Protein AF-0000000085035219 (afdb_homodimer)

Sequence (252 aa):
MKRRFGISIPEDLLDKLDSLSRELMVNRSSLIREMIEESIEDRSHLLTPHECTGILLVVSRGSEDAGRVLEKYCKCIISRSHHHSEDCCVDINFVRAKSEEILKLERELRRIKGVSERYIPLSCIKMKRRFGISIPEDLLDKLDSLSRELMVNRSSLIREMIEESIEDRSHLLTPHECTGILLVVSRGSEDAGRVLEKYCKCIISRSHHHSEDCCVDINFVRAKSEEILKLERELRRIKGVSERYIPLSCIK

Nearest PDB structures (foldseek):
  6n0i-assembly1_A  TM=6.678E-01  e=1.245E-01  Pseudomonas putida KT2440
  4lmd-assembly1_A  TM=6.042E-01  e=2.783E-01  JC polyomavirus
  6vz8-assembly1_R  TM=7.081E-01  e=5.167E-01  Arabidopsis thaliana
  3zzu-assembly2_B  TM=6.606E-01  e=5.497E-01  Staphylococcus aureus
  5cyn-assembly1_A  TM=5.553E-01  e=2.616E-01  JC polyomavirus

pLDDT: mean 92.67, std 5.24, range [66.56, 97.19]

Foldseek 3Di:
DDDDDDDDDDPVVVVVLVVVCVVVVHDSVVSVVVVVVLVCLQCVLVPDKDKFWWKKKKKAQPDPVLVVLCVVVVVQFPDWDWDDDDRIIIIITGGIGISVSVVVSQVVQVPDPRMDMGIGTPVSPD/DDDDDDDDDDPVVVVVLVVVCVVVVHDSVVSVVVVVVLVCLQCVLVPDKDKFWWKKKKKAFPDPVLVVLCVVVVVQFPDWDWDDDDRIIIIITGGIGISVSVVVSQVVQVPDPRMDMGIGTPVSPD

Organism: Korarchaeum cryptofilum (strain OPF8) (NCBI:txid374847)

Solvent-accessible surface area (backbone atoms only — not comparable to full-atom values): 13447 Å² total; per-residue (Å²): 113,71,44,74,50,74,42,62,41,46,49,68,59,50,52,53,48,49,51,48,20,58,72,68,70,46,54,58,53,61,49,50,46,49,36,49,53,53,48,49,55,46,45,40,54,74,74,49,85,46,80,38,50,27,40,39,39,35,36,27,46,88,48,70,58,61,57,56,56,49,56,75,45,43,86,33,43,76,46,75,48,78,43,84,47,97,77,33,35,38,37,44,28,39,32,48,37,45,19,67,55,53,52,51,51,51,52,59,45,59,70,38,78,56,36,18,54,45,63,42,39,51,86,65,49,91,112,70,43,75,50,72,43,65,42,48,46,70,58,50,50,52,49,49,52,47,20,60,71,69,70,46,54,57,53,61,49,51,46,51,37,48,53,54,47,49,54,47,45,39,54,74,74,48,88,44,81,39,50,28,38,37,38,34,38,26,47,88,48,69,59,59,59,56,54,50,56,77,45,44,86,34,41,76,47,74,48,80,43,83,47,99,77,34,34,38,37,43,27,38,31,48,38,46,18,66,56,52,51,52,52,51,52,59,45,59,69,38,80,56,36,17,54,46,65,41,39,52,86,64,49,91

Radius of gyration: 18.21 Å; Cα contacts (8 Å, |Δi|>4): 436; chains: 2; bounding box: 38×48×46 Å

Secondary structure (DSSP, 8-state):
-EEEEEEEEEHHHHHHHHHHHHHHT--HHHHHHHHHHHHHHHTGGGTS--EEEEEEEEEESS-SHHHHHHHHTGGGEEEEEEEEETTEEEEEEEEEEEHHHHHHHHHHHHTSTTEEEEEEEGGG--/-EEEEEEEEEHHHHHHHHHHHHHHT--HHHHHHHHHHHHHHHTGGGTS--EEEEEEEEEESS-SHHHHHHHHTGGGEEEEEEEEETTEEEEEEEEEEEHHHHHHHHHHHHTSTTEEEEEEEGGG--

Structure (mmCIF, N/CA/C/O backbone):
data_AF-0000000085035219-model_v1
#
loop_
_entity.id
_entity.type
_entity.pdbx_description
1 polymer 'Transcriptional regulator, CopG family'
#
loop_
_atom_site.group_PDB
_atom_site.id
_atom_site.type_symbol
_atom_site.label_atom_id
_atom_site.label_alt_id
_atom_site.label_comp_id
_atom_site.label_asym_id
_atom_site.label_entity_id
_atom_site.label_seq_id
_atom_site.pdbx_PDB_ins_code
_atom_site.Cartn_x
_atom_site.Cartn_y
_atom_site.Cartn_z
_atom_site.occupancy
_atom_site.B_iso_or_equiv
_atom_site.auth_seq_id
_atom_site.auth_comp_id
_atom_site.auth_asym_id
_atom_site.auth_atom_id
_atom_site.pdbx_PDB_model_num
ATOM 1 N N . MET A 1 1 ? -1.735 11.734 24.547 1 87.5 1 MET A N 1
ATOM 2 C CA . MET A 1 1 ? -1.87 13.164 24.297 1 87.5 1 MET A CA 1
ATOM 3 C C . MET A 1 1 ? -1.696 13.469 22.812 1 87.5 1 MET A C 1
ATOM 5 O O . MET A 1 1 ? -0.979 12.758 22.109 1 87.5 1 MET A O 1
ATOM 9 N N . LYS A 1 2 ? -2.42 14.375 22.219 1 91.31 2 LYS A N 1
ATOM 10 C CA . LYS A 1 2 ? -2.318 14.758 20.812 1 91.31 2 LYS A CA 1
ATOM 11 C C . LYS A 1 2 ? -1.519 16.047 20.656 1 91.31 2 LYS A C 1
ATOM 13 O O . LYS A 1 2 ? -1.454 16.859 21.578 1 91.31 2 LYS A O 1
ATOM 18 N N . ARG A 1 3 ? -0.849 16.156 19.625 1 91.75 3 ARG A N 1
ATOM 19 C CA . ARG A 1 3 ? -0.104 17.359 19.25 1 91.75 3 ARG A CA 1
ATOM 20 C C . ARG A 1 3 ? -0.661 17.969 17.969 1 91.75 3 ARG A C 1
ATOM 22 O O . ARG A 1 3 ? -0.988 17.25 17.016 1 91.75 3 ARG A O 1
ATOM 29 N N . ARG A 1 4 ? -0.783 19.297 18.031 1 92.25 4 ARG A N 1
ATOM 30 C CA . ARG A 1 4 ? -1.324 20 16.875 1 92.25 4 ARG A CA 1
ATOM 31 C C . ARG A 1 4 ? -0.225 20.75 16.125 1 92.25 4 ARG A C 1
ATOM 33 O O . ARG A 1 4 ? 0.674 21.328 16.734 1 92.25 4 ARG A O 1
ATOM 40 N N . PHE A 1 5 ? -0.183 20.672 14.812 1 92.38 5 PHE A N 1
ATOM 41 C CA . PHE A 1 5 ? 0.734 21.438 13.969 1 92.38 5 PHE A CA 1
ATOM 42 C C . PHE A 1 5 ? 0.122 21.688 12.594 1 92.38 5 PHE A C 1
ATOM 44 O O . PHE A 1 5 ? -0.867 21.047 12.227 1 92.38 5 PHE A O 1
ATOM 51 N N . GLY A 1 6 ? 0.653 22.625 11.891 1 91.75 6 GLY A N 1
ATOM 52 C CA . GLY A 1 6 ? 0.139 22.984 10.586 1 91.75 6 GLY A CA 1
ATOM 53 C C . GLY A 1 6 ? 0.858 22.297 9.445 1 91.75 6 GLY A C 1
ATOM 54 O O . GLY A 1 6 ? 2.043 21.969 9.555 1 91.75 6 GLY A O 1
ATOM 55 N N . ILE A 1 7 ? 0.084 22 8.422 1 92.19 7 ILE A N 1
ATOM 56 C CA . ILE A 1 7 ? 0.693 21.5 7.191 1 92.19 7 ILE A CA 1
ATOM 57 C C . ILE A 1 7 ? 0.176 22.297 5.996 1 92.19 7 ILE A C 1
ATOM 59 O O . ILE A 1 7 ? -0.917 22.859 6.051 1 92.19 7 ILE A O 1
ATOM 63 N N . SER A 1 8 ? 0.988 22.422 5.008 1 93.12 8 SER A N 1
ATOM 64 C CA . SER A 1 8 ? 0.625 23.078 3.754 1 93.12 8 SER A CA 1
ATOM 65 C C . SER A 1 8 ? 0.616 22.094 2.596 1 93.12 8 SER 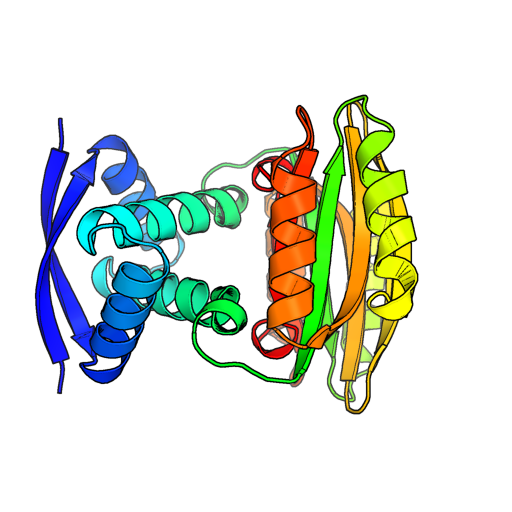A C 1
ATOM 67 O O . SER A 1 8 ? 1.606 21.391 2.357 1 93.12 8 SER A O 1
ATOM 69 N N . ILE A 1 9 ? -0.533 21.969 1.886 1 94.75 9 ILE A N 1
ATOM 70 C CA . ILE A 1 9 ? -0.587 21.062 0.745 1 94.75 9 ILE A CA 1
ATOM 71 C C . ILE A 1 9 ? -1.225 21.766 -0.448 1 94.75 9 ILE A C 1
ATOM 73 O O . ILE A 1 9 ? -1.963 22.734 -0.278 1 94.75 9 ILE A O 1
ATOM 77 N N . PRO A 1 10 ? -0.939 21.344 -1.668 1 95.38 10 PRO A N 1
ATOM 78 C CA . PRO A 1 10 ? -1.597 21.922 -2.848 1 95.38 10 PRO A CA 1
ATOM 79 C C . PRO A 1 10 ? -3.121 21.859 -2.762 1 95.38 10 PRO A C 1
ATOM 81 O O . PRO A 1 10 ? -3.674 20.875 -2.25 1 95.38 10 PRO A O 1
ATOM 84 N N . GLU A 1 11 ? -3.789 22.844 -3.371 1 95.88 11 GLU A N 1
ATOM 85 C CA . GLU A 1 11 ? -5.242 22.953 -3.307 1 95.88 11 GLU A CA 1
ATOM 86 C C . GLU A 1 11 ? -5.922 21.75 -3.947 1 95.88 11 GLU A C 1
ATOM 88 O O . GLU A 1 11 ? -6.93 21.25 -3.439 1 95.88 11 GLU A O 1
ATOM 93 N N . ASP A 1 12 ? -5.395 21.344 -5.016 1 95.44 12 ASP A N 1
ATOM 94 C CA . ASP A 1 12 ? -5.992 20.219 -5.719 1 95.44 12 ASP A CA 1
ATOM 95 C C . ASP A 1 12 ? -5.934 18.938 -4.867 1 95.44 12 ASP A C 1
ATOM 97 O O . ASP A 1 12 ? -6.871 18.141 -4.875 1 95.44 12 ASP A O 1
ATOM 101 N N . LEU A 1 13 ? -4.844 18.719 -4.164 1 95.31 13 LEU A N 1
ATOM 102 C CA . LEU A 1 13 ? -4.707 17.578 -3.27 1 95.31 13 LEU A CA 1
ATOM 103 C C . LEU A 1 13 ? -5.703 17.672 -2.119 1 95.31 13 LEU A C 1
ATOM 105 O O . LEU A 1 13 ? -6.312 16.672 -1.739 1 95.31 13 LEU A O 1
ATOM 109 N N . LEU A 1 14 ? -5.879 18.844 -1.608 1 95.38 14 LEU A N 1
ATOM 110 C CA . LEU A 1 14 ? -6.836 19.062 -0.529 1 95.38 14 LEU A CA 1
ATOM 111 C C . LEU A 1 14 ? -8.258 18.734 -0.987 1 95.38 14 LEU A C 1
ATOM 113 O O . LEU A 1 14 ? -9.031 18.125 -0.244 1 95.38 14 LEU A O 1
ATOM 117 N N . ASP A 1 15 ? -8.555 19.141 -2.199 1 95.56 15 ASP A N 1
ATOM 118 C CA . ASP A 1 15 ? -9.875 18.859 -2.758 1 95.56 15 ASP A CA 1
ATOM 119 C C . ASP A 1 15 ? -10.125 17.359 -2.834 1 95.56 15 ASP A C 1
ATOM 121 O O . ASP A 1 15 ? -11.211 16.891 -2.498 1 95.56 15 ASP A O 1
ATOM 125 N N . LYS A 1 16 ? -9.125 16.656 -3.297 1 95.38 16 LYS A N 1
ATOM 126 C CA . LYS A 1 16 ? -9.234 15.203 -3.383 1 95.38 16 LYS A CA 1
ATOM 127 C C . LYS A 1 16 ? -9.383 14.578 -1.999 1 95.38 16 LYS A C 1
ATOM 129 O O . LYS A 1 16 ? -10.164 13.641 -1.817 1 95.38 16 LYS A O 1
ATOM 134 N N . LEU A 1 17 ? -8.617 15.078 -1.045 1 96.31 17 LEU A N 1
ATOM 135 C CA . LEU A 1 17 ? -8.703 14.609 0.334 1 96.31 17 LEU A CA 1
ATOM 136 C C . LEU A 1 17 ? -10.102 14.836 0.899 1 96.31 17 LEU A C 1
ATOM 138 O O . LEU A 1 17 ? -10.68 13.938 1.513 1 96.31 17 LEU A O 1
ATOM 142 N N . ASP A 1 18 ? -10.664 16.016 0.63 1 95.94 18 ASP A N 1
ATOM 143 C CA . ASP A 1 18 ? -12 16.328 1.11 1 95.94 18 ASP A CA 1
ATOM 144 C C . ASP A 1 18 ? -13.055 15.445 0.451 1 95.94 18 ASP A C 1
ATOM 146 O O . ASP A 1 18 ? -14 15 1.106 1 95.94 18 ASP A O 1
ATOM 150 N N . SER A 1 19 ? -12.906 15.219 -0.819 1 96.06 19 SER A N 1
ATOM 151 C CA . SER A 1 19 ? -13.82 14.328 -1.525 1 96.06 19 SER A CA 1
ATOM 152 C C . SER A 1 19 ? -13.797 12.922 -0.923 1 96.06 19 SER A C 1
ATOM 154 O O . SER A 1 19 ? -14.844 12.312 -0.727 1 96.06 19 SER A O 1
ATOM 156 N N . LEU A 1 20 ? -12.57 12.438 -0.61 1 96 20 LEU A N 1
ATOM 157 C CA . LEU A 1 20 ? -12.43 11.117 -0.01 1 96 20 LEU A CA 1
ATOM 158 C C . LEU A 1 20 ? -13.039 11.086 1.386 1 96 20 LEU A C 1
ATOM 160 O O . LEU A 1 20 ? -13.703 10.109 1.753 1 96 20 LEU A O 1
ATOM 164 N N . SER A 1 21 ? -12.797 12.117 2.152 1 96.25 21 SER A N 1
ATOM 165 C CA . SER A 1 21 ? -13.375 12.242 3.486 1 96.25 21 SER A CA 1
ATOM 166 C C . SER A 1 21 ? -14.898 12.148 3.438 1 96.25 21 SER A C 1
ATOM 168 O O . SER A 1 21 ? -15.508 11.469 4.262 1 96.25 21 SER A O 1
ATOM 170 N N . ARG A 1 22 ? -15.508 12.805 2.447 1 95.25 22 ARG A N 1
ATOM 171 C CA . ARG A 1 22 ? -16.953 12.773 2.27 1 95.25 22 ARG A CA 1
ATOM 172 C C . ARG A 1 22 ? -17.438 11.383 1.864 1 95.25 22 ARG A C 1
ATOM 174 O O . ARG A 1 22 ? -18.406 10.867 2.416 1 95.25 22 ARG A O 1
ATOM 181 N N . GLU A 1 23 ? -16.703 10.812 0.922 1 91.75 23 GLU A N 1
ATOM 182 C CA . GLU A 1 23 ? -17.062 9.484 0.43 1 91.75 23 GLU A CA 1
ATOM 183 C C . GLU A 1 23 ? -17.031 8.445 1.553 1 91.75 23 GLU A C 1
ATOM 185 O O . GLU A 1 23 ? -17.891 7.578 1.629 1 91.75 23 GLU A O 1
ATOM 190 N N . LEU A 1 24 ? -16 8.594 2.455 1 93.12 24 LEU A N 1
ATOM 191 C CA . LEU A 1 24 ? -15.797 7.617 3.52 1 93.12 24 LEU A CA 1
ATOM 192 C C . LEU A 1 24 ? -16.562 8.016 4.777 1 93.12 24 LEU A C 1
ATOM 194 O O . LEU A 1 24 ? -16.578 7.273 5.762 1 93.12 24 LEU A O 1
ATOM 198 N N . MET A 1 25 ? -17.141 9.164 4.797 1 94.81 25 MET A N 1
ATOM 199 C CA . MET A 1 25 ? -17.906 9.695 5.914 1 94.81 25 MET A CA 1
ATOM 200 C C . MET A 1 25 ? -17.062 9.773 7.176 1 94.81 25 MET A C 1
ATOM 202 O O . MET A 1 25 ? -17.469 9.312 8.242 1 94.81 25 MET A O 1
ATOM 206 N N . VAL A 1 26 ? -15.867 10.266 7.055 1 95.12 26 VAL A N 1
ATOM 207 C CA . VAL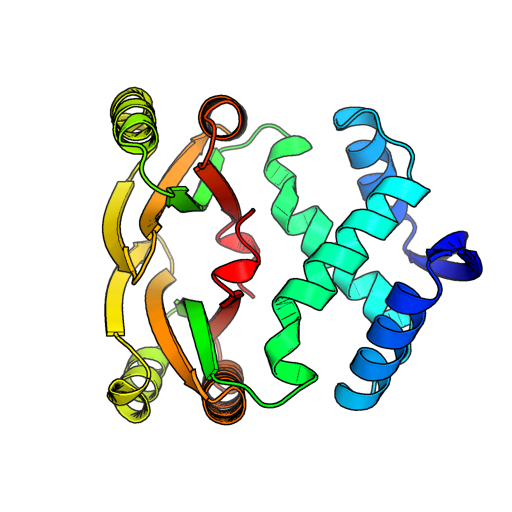 A 1 26 ? -14.953 10.539 8.156 1 95.12 26 VAL A CA 1
ATOM 208 C C . VAL A 1 26 ? -14.406 11.961 8.039 1 95.12 26 VAL A C 1
ATOM 210 O O . VAL A 1 26 ? -14.461 12.562 6.965 1 95.12 26 VAL A O 1
ATOM 213 N N . ASN A 1 27 ? -14.023 12.508 9.125 1 94.19 27 ASN A N 1
ATOM 214 C CA . ASN A 1 27 ? -13.477 13.867 9.086 1 94.19 27 ASN A CA 1
ATOM 215 C C . ASN A 1 27 ? -12.07 13.891 8.5 1 94.19 27 ASN A C 1
ATOM 217 O O . ASN A 1 27 ? -11.352 12.891 8.555 1 94.19 27 ASN A O 1
ATOM 221 N N . ARG A 1 28 ? -11.742 14.984 7.91 1 93 28 ARG A N 1
ATOM 222 C CA . ARG A 1 28 ? -10.469 15.172 7.223 1 93 28 ARG A CA 1
ATOM 223 C C . ARG A 1 28 ? -9.297 14.82 8.133 1 93 28 ARG A C 1
ATOM 225 O O . ARG A 1 28 ? -8.383 14.102 7.723 1 93 28 ARG A O 1
ATOM 232 N N . SER A 1 29 ? -9.32 15.242 9.406 1 91.12 29 SER A N 1
ATOM 233 C CA . SER A 1 29 ? -8.203 15.039 10.32 1 91.12 29 SER A CA 1
ATOM 234 C C . SER A 1 29 ? -8.023 13.562 10.656 1 91.12 29 SER A C 1
ATOM 236 O O . SER A 1 29 ? -6.891 13.07 10.727 1 91.12 29 SER A O 1
ATOM 238 N N . SER A 1 30 ? -9.117 12.906 10.875 1 94.31 30 SER A N 1
ATOM 239 C CA . SER A 1 30 ? -9.047 11.477 11.148 1 94.31 30 SER A CA 1
ATOM 240 C C . SER A 1 30 ? -8.516 10.711 9.938 1 94.31 30 SER A C 1
ATOM 242 O O . SER A 1 30 ? -7.754 9.758 10.078 1 94.31 30 SER A O 1
ATOM 244 N N . LEU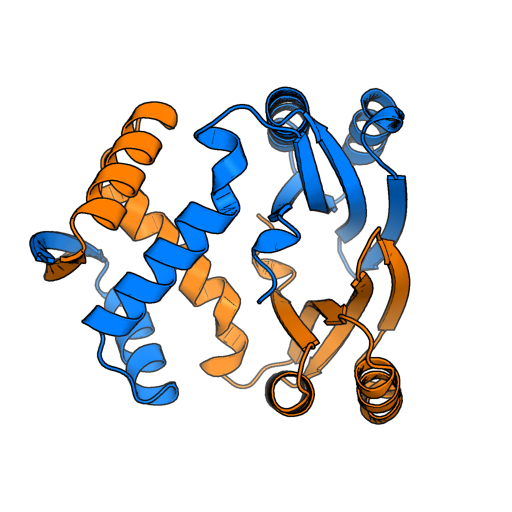 A 1 31 ? -8.945 11.141 8.734 1 96 31 LEU A N 1
ATOM 245 C CA . LEU A 1 31 ? -8.492 10.5 7.508 1 96 31 LEU A CA 1
ATOM 246 C C . LEU A 1 31 ? -6.988 10.672 7.328 1 96 31 LEU A C 1
ATOM 248 O O . LEU A 1 31 ? -6.277 9.711 7.023 1 96 31 LEU A O 1
ATOM 252 N N . ILE A 1 32 ? -6.496 11.828 7.527 1 95.69 32 ILE A N 1
ATOM 253 C CA . ILE A 1 32 ? -5.07 12.117 7.406 1 95.69 32 ILE A CA 1
ATOM 254 C C . ILE A 1 32 ? -4.289 11.281 8.414 1 95.69 32 ILE A C 1
ATOM 256 O O . ILE A 1 32 ? -3.254 10.703 8.086 1 95.69 32 ILE A O 1
ATOM 260 N N . ARG A 1 33 ? -4.797 11.219 9.664 1 95.06 33 ARG A N 1
ATOM 261 C CA . ARG A 1 33 ? -4.148 10.406 10.688 1 95.06 33 ARG A CA 1
ATOM 262 C C . ARG A 1 33 ? -4.031 8.953 10.242 1 95.06 33 ARG A C 1
ATOM 264 O O . ARG A 1 33 ? -2.969 8.344 10.375 1 95.06 33 ARG A O 1
ATOM 271 N N . GLU A 1 34 ? -5.098 8.453 9.711 1 95.12 34 GLU A N 1
ATOM 272 C CA . GLU A 1 34 ? -5.102 7.078 9.234 1 95.12 34 GLU A CA 1
ATOM 273 C C . GLU A 1 34 ? -4.09 6.887 8.109 1 95.12 34 GLU A C 1
ATOM 275 O O . GLU A 1 34 ? -3.367 5.887 8.078 1 95.12 34 GLU A O 1
ATOM 280 N N . MET A 1 35 ? -4.031 7.84 7.203 1 96.25 35 MET A N 1
ATOM 281 C CA . MET A 1 35 ? -3.109 7.77 6.074 1 96.25 35 MET A CA 1
ATOM 282 C C . MET A 1 35 ? -1.661 7.777 6.555 1 96.25 35 MET A C 1
ATOM 284 O O . MET A 1 35 ? -0.832 7.02 6.051 1 96.25 35 MET A O 1
ATOM 288 N N . ILE A 1 36 ? -1.407 8.602 7.52 1 96.19 36 ILE A N 1
ATOM 289 C CA . ILE A 1 36 ? -0.065 8.695 8.086 1 96.19 36 ILE A CA 1
ATOM 290 C C . ILE A 1 36 ? 0.287 7.387 8.789 1 96.19 36 ILE A C 1
ATOM 292 O O . ILE A 1 36 ? 1.374 6.836 8.594 1 96.19 36 ILE A O 1
ATOM 296 N N . GLU A 1 37 ? -0.623 6.879 9.609 1 95.12 37 GLU A N 1
ATOM 297 C CA . GLU A 1 37 ? -0.402 5.625 10.328 1 95.12 37 GLU A CA 1
ATOM 298 C C . GLU A 1 37 ? -0.097 4.484 9.359 1 95.12 37 GLU A C 1
ATOM 300 O O . GLU A 1 37 ? 0.885 3.76 9.539 1 95.12 37 GLU A O 1
ATOM 305 N N . GLU A 1 38 ? -0.959 4.383 8.32 1 94.38 38 GLU A N 1
ATOM 306 C CA . GLU A 1 38 ? -0.778 3.338 7.32 1 94.38 38 GLU A CA 1
ATOM 307 C C . GLU A 1 38 ? 0.569 3.473 6.617 1 94.38 38 GLU A C 1
ATOM 309 O O . GLU A 1 38 ? 1.272 2.48 6.414 1 94.38 38 GLU A O 1
ATOM 314 N N . SER A 1 39 ? 0.888 4.691 6.246 1 95.31 39 SER A N 1
ATOM 315 C CA . SER A 1 39 ? 2.123 4.938 5.508 1 95.31 39 SER A CA 1
ATOM 316 C C . SER A 1 39 ? 3.348 4.625 6.363 1 95.31 39 SER A C 1
ATOM 318 O O . SER A 1 39 ? 4.336 4.078 5.867 1 95.31 39 SER A O 1
ATOM 320 N N . ILE A 1 40 ? 3.334 4.98 7.609 1 94.62 40 ILE A N 1
ATOM 321 C CA . ILE A 1 40 ? 4.434 4.695 8.523 1 94.62 40 ILE A CA 1
ATOM 322 C C . ILE A 1 40 ? 4.586 3.186 8.695 1 94.62 40 ILE A C 1
ATOM 324 O O . ILE A 1 40 ? 5.703 2.662 8.688 1 94.62 40 ILE A O 1
ATOM 328 N N . GLU A 1 41 ? 3.498 2.508 8.852 1 92.94 41 GLU A N 1
ATOM 329 C CA . GLU A 1 41 ? 3.545 1.054 8.977 1 92.94 41 GLU A CA 1
ATOM 330 C C . GLU A 1 41 ? 4.133 0.41 7.723 1 92.94 41 GLU A C 1
ATOM 332 O O . GLU A 1 41 ? 4.941 -0.515 7.816 1 92.94 41 GLU A O 1
ATOM 337 N N . ASP A 1 42 ? 3.717 0.927 6.59 1 93.31 42 ASP A N 1
ATOM 338 C CA . ASP A 1 42 ? 4.223 0.422 5.32 1 93.31 42 ASP A CA 1
ATOM 339 C C . ASP A 1 42 ? 5.738 0.582 5.23 1 93.31 42 ASP A C 1
ATOM 341 O O . ASP A 1 42 ? 6.41 -0.19 4.543 1 93.31 42 ASP A O 1
ATOM 345 N N . ARG A 1 43 ? 6.27 1.579 5.938 1 93.69 43 ARG A N 1
ATOM 346 C CA . ARG A 1 43 ? 7.68 1.933 5.805 1 93.69 43 ARG A CA 1
ATOM 347 C C . ARG A 1 43 ? 8.461 1.549 7.055 1 93.69 43 ARG A C 1
ATOM 349 O O . ARG A 1 43 ? 9.555 2.07 7.297 1 93.69 43 ARG A O 1
ATOM 356 N N . SER A 1 44 ? 7.93 0.721 7.871 1 88.94 44 SER A N 1
ATOM 357 C CA . SER A 1 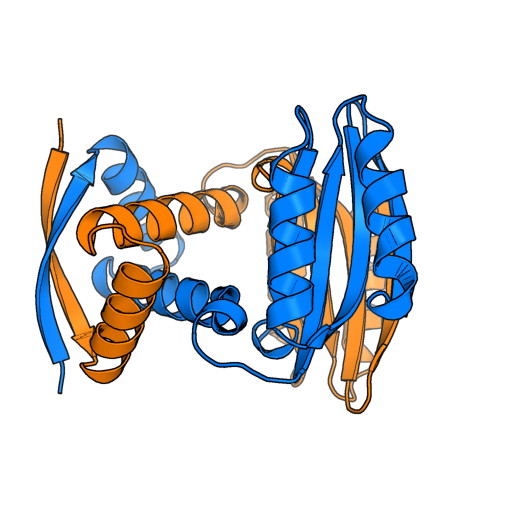44 ? 8.508 0.352 9.156 1 88.94 44 SER A CA 1
ATOM 358 C C . SER A 1 44 ? 9.914 -0.221 8.984 1 88.94 44 SER A C 1
ATOM 360 O O . SER A 1 44 ? 10.766 -0.056 9.859 1 88.94 44 SER A O 1
ATOM 362 N N . HIS A 1 45 ? 10.148 -0.916 7.867 1 89.69 45 HIS A N 1
ATOM 363 C CA . HIS A 1 45 ? 11.438 -1.543 7.602 1 89.69 45 HIS A CA 1
ATOM 364 C C . HIS A 1 45 ? 12.539 -0.498 7.461 1 89.69 45 HIS A C 1
ATOM 366 O O . HIS A 1 45 ? 13.727 -0.828 7.531 1 89.69 45 HIS A O 1
ATOM 372 N N . LEU A 1 46 ? 12.172 0.8 7.254 1 89.75 46 LEU A N 1
ATOM 373 C CA . LEU A 1 46 ? 13.133 1.891 7.148 1 89.75 46 LEU A CA 1
ATOM 374 C C . LEU A 1 46 ? 13.523 2.406 8.531 1 89.75 46 LEU A C 1
ATOM 376 O O . LEU A 1 46 ? 14.516 3.127 8.672 1 89.75 46 LEU A O 1
ATOM 380 N N . LEU A 1 47 ? 12.758 2.072 9.547 1 88.69 47 LEU A N 1
ATOM 381 C CA . LEU A 1 47 ? 12.914 2.709 10.844 1 88.69 47 LEU A CA 1
ATOM 382 C C . LEU A 1 47 ? 13.766 1.851 11.773 1 88.69 47 LEU A C 1
ATOM 384 O O . LEU A 1 47 ? 14.641 2.365 12.477 1 88.69 47 LEU A O 1
ATOM 388 N N . THR A 1 48 ? 13.469 0.525 11.82 1 88.62 48 THR A N 1
ATOM 389 C CA . THR A 1 48 ? 14.164 -0.38 12.734 1 88.62 48 THR A CA 1
ATOM 390 C C . THR A 1 48 ? 14.555 -1.671 12.023 1 88.62 48 THR A C 1
ATOM 392 O O . THR A 1 48 ? 13.734 -2.27 11.32 1 88.62 48 THR A O 1
ATOM 395 N N . PRO A 1 49 ? 15.859 -2.055 12.203 1 92.81 49 PRO A N 1
ATOM 396 C CA . PRO A 1 49 ? 16.266 -3.34 11.625 1 92.81 49 PRO A CA 1
ATOM 397 C C . PRO A 1 49 ? 15.477 -4.516 12.203 1 92.81 49 PRO A C 1
ATOM 399 O O . PRO A 1 49 ? 15.242 -4.582 13.406 1 92.81 49 PRO A O 1
ATOM 402 N N . HIS A 1 50 ? 14.914 -5.348 11.445 1 94.31 50 HIS A N 1
ATOM 403 C CA . HIS A 1 50 ? 14.203 -6.562 11.828 1 94.31 50 HIS A CA 1
ATOM 404 C C . HIS A 1 50 ? 14.039 -7.5 10.641 1 94.31 50 HIS A C 1
ATOM 406 O O . HIS A 1 50 ? 14.422 -7.168 9.516 1 94.31 50 HIS A O 1
ATOM 412 N N . GLU A 1 51 ? 13.625 -8.703 10.859 1 94.56 51 GLU A N 1
ATOM 413 C CA . GLU A 1 51 ? 13.258 -9.625 9.789 1 94.56 51 GLU A CA 1
ATOM 414 C C . GLU A 1 51 ? 11.906 -9.258 9.18 1 94.56 51 GLU A C 1
ATOM 416 O O . GLU A 1 51 ? 10.898 -9.188 9.891 1 94.56 51 GLU A O 1
ATOM 421 N N . CYS A 1 52 ? 11.977 -9.016 7.922 1 93.31 52 CYS A N 1
ATOM 422 C CA . CYS A 1 52 ? 10.781 -8.562 7.223 1 93.31 52 CYS A CA 1
ATOM 423 C C . CYS A 1 52 ? 10.125 -9.703 6.457 1 93.31 52 CYS A C 1
ATOM 425 O O . CYS A 1 52 ? 10.82 -10.555 5.898 1 93.31 52 CYS A O 1
ATOM 427 N N . THR A 1 53 ? 8.859 -9.773 6.539 1 93.75 53 THR A N 1
ATOM 428 C CA . THR A 1 53 ? 8.031 -10.594 5.66 1 93.75 53 THR A CA 1
ATOM 429 C C . THR A 1 53 ? 6.961 -9.742 4.984 1 93.75 53 THR A C 1
ATOM 431 O O . THR A 1 53 ? 6.258 -8.977 5.645 1 93.75 53 THR A O 1
ATOM 434 N N . GLY A 1 54 ? 6.914 -9.836 3.656 1 94.88 54 GLY A N 1
ATOM 435 C CA . GLY A 1 54 ? 5.949 -9.023 2.941 1 94.88 54 GLY A CA 1
ATOM 436 C C . GLY A 1 54 ? 5.934 -9.281 1.448 1 94.88 54 GLY A C 1
ATOM 437 O O . GLY A 1 54 ? 6.438 -10.305 0.987 1 94.88 54 GLY A O 1
ATOM 438 N N . ILE A 1 55 ? 5.211 -8.453 0.771 1 95.38 55 ILE A N 1
ATOM 439 C CA . ILE A 1 55 ? 5.039 -8.57 -0.672 1 95.38 55 ILE A CA 1
ATOM 440 C C . ILE A 1 55 ? 5.742 -7.41 -1.37 1 95.38 55 ILE A C 1
ATOM 442 O O . ILE A 1 55 ? 5.492 -6.242 -1.055 1 95.38 55 ILE A O 1
ATOM 446 N N . LEU A 1 56 ? 6.668 -7.715 -2.252 1 96.5 56 LEU A N 1
ATOM 447 C CA . LEU A 1 56 ? 7.316 -6.723 -3.102 1 96.5 56 LEU A CA 1
ATOM 448 C C . LEU A 1 56 ? 6.73 -6.738 -4.508 1 96.5 56 LEU A C 1
ATOM 450 O O . LEU A 1 56 ? 6.844 -7.738 -5.219 1 96.5 56 LEU A O 1
ATOM 454 N N . LEU A 1 57 ? 6.051 -5.656 -4.875 1 96.25 57 LEU A N 1
ATOM 455 C CA . LEU A 1 57 ? 5.516 -5.488 -6.219 1 96.25 57 LEU A CA 1
ATOM 456 C C . LEU A 1 57 ? 6.508 -4.75 -7.113 1 96.25 57 LEU A C 1
ATOM 458 O O . LEU A 1 57 ? 7.047 -3.713 -6.723 1 96.25 57 LEU A O 1
ATOM 462 N N . VAL A 1 58 ? 6.758 -5.312 -8.281 1 96.25 58 VAL A N 1
ATOM 463 C CA . VAL A 1 58 ? 7.664 -4.684 -9.234 1 96.25 58 VAL A CA 1
ATOM 464 C C . VAL A 1 58 ? 6.98 -4.555 -10.594 1 96.25 58 VAL A C 1
ATOM 466 O O . VAL A 1 58 ? 6.492 -5.543 -11.148 1 96.25 58 VAL A O 1
ATOM 469 N N . VAL A 1 59 ? 6.871 -3.375 -11.07 1 95 59 VAL A N 1
ATOM 470 C CA . VAL A 1 59 ? 6.297 -3.109 -12.391 1 95 59 VAL A CA 1
ATOM 471 C C . VAL A 1 59 ? 7.391 -2.643 -13.344 1 95 59 VAL A C 1
ATOM 473 O O . VAL A 1 59 ? 8.133 -1.706 -13.039 1 95 59 VAL A O 1
ATOM 476 N N . SER A 1 60 ? 7.555 -3.303 -14.43 1 93.5 60 SER A N 1
ATOM 477 C CA . SER A 1 60 ? 8.57 -2.979 -15.43 1 93.5 60 SER A CA 1
ATOM 478 C C . SER A 1 60 ? 7.941 -2.643 -16.781 1 93.5 60 SER A C 1
ATOM 480 O O . SER A 1 60 ? 7.078 -3.375 -17.266 1 93.5 60 SER A O 1
ATOM 482 N N . ARG A 1 61 ? 8.305 -1.49 -17.281 1 88.88 61 ARG A N 1
ATOM 483 C CA . ARG A 1 61 ? 7.859 -1.07 -18.594 1 88.88 61 ARG A CA 1
ATOM 484 C C . ARG A 1 61 ? 8.984 -1.198 -19.625 1 88.88 61 ARG A C 1
ATOM 486 O O . ARG A 1 61 ? 9.789 -0.281 -19.781 1 88.88 61 ARG A O 1
ATOM 493 N N . GLY A 1 62 ? 9.148 -2.467 -20.188 1 75.06 62 GLY A N 1
ATOM 494 C CA . GLY A 1 62 ? 10.078 -2.637 -21.297 1 75.06 62 GLY A CA 1
ATOM 495 C C . GLY A 1 62 ? 11.469 -3.055 -20.844 1 75.06 62 GLY A C 1
ATOM 496 O O . GLY A 1 62 ? 12.375 -3.188 -21.656 1 75.06 62 GLY A O 1
ATOM 497 N N . SER A 1 63 ? 11.719 -3.156 -19.719 1 70.94 63 SER A N 1
ATOM 498 C CA . SER A 1 63 ? 13.078 -3.492 -19.297 1 70.94 63 SER A CA 1
ATOM 499 C C . SER A 1 63 ? 13.141 -4.891 -18.688 1 70.94 63 SER A C 1
ATOM 501 O O . SER A 1 63 ? 12.258 -5.277 -17.922 1 70.94 63 SER A O 1
ATOM 503 N N . GLU A 1 64 ? 14.109 -5.574 -19.125 1 77.19 64 GLU A N 1
ATOM 504 C CA . GLU A 1 64 ? 14.383 -6.887 -18.547 1 77.19 64 GLU A CA 1
ATOM 505 C C . GLU A 1 64 ? 15.266 -6.77 -17.312 1 77.19 64 GLU A C 1
ATOM 507 O O . GLU A 1 64 ? 15.477 -7.75 -16.594 1 77.19 64 GLU A O 1
ATOM 512 N N . ASP A 1 65 ? 15.594 -5.648 -16.969 1 87.88 65 ASP A N 1
ATOM 513 C CA . ASP A 1 65 ? 16.578 -5.41 -15.922 1 87.88 65 ASP A CA 1
ATOM 514 C C . ASP A 1 65 ? 16.016 -5.715 -14.547 1 87.88 65 ASP A C 1
ATOM 516 O O . ASP A 1 65 ? 16.719 -6.184 -13.656 1 87.88 65 ASP A O 1
ATOM 520 N N . ALA A 1 66 ? 14.75 -5.547 -14.352 1 92 66 ALA A N 1
ATOM 521 C CA . ALA A 1 66 ? 14.148 -5.852 -13.062 1 92 66 ALA A CA 1
ATOM 522 C C . ALA A 1 66 ? 14.312 -7.328 -12.719 1 92 66 ALA A C 1
ATOM 524 O O . ALA A 1 66 ? 14.609 -7.676 -11.57 1 92 66 ALA A O 1
ATOM 525 N N . GLY A 1 67 ? 14.172 -8.125 -13.727 1 92.38 67 GLY A N 1
ATOM 526 C CA . GLY A 1 67 ? 14.344 -9.555 -13.539 1 92.38 67 GLY A CA 1
ATOM 527 C C . GLY A 1 67 ? 15.734 -9.93 -13.055 1 92.38 67 GLY A C 1
ATOM 528 O O . GLY A 1 67 ? 15.883 -10.789 -12.188 1 92.38 67 GLY A O 1
ATOM 529 N N . ARG A 1 68 ? 16.703 -9.328 -13.633 1 94.06 68 ARG A N 1
ATOM 530 C CA . ARG A 1 68 ? 18.094 -9.594 -13.25 1 94.06 68 ARG A CA 1
ATOM 531 C C . ARG A 1 68 ? 18.328 -9.227 -11.789 1 94.06 68 ARG A C 1
ATOM 533 O O . ARG A 1 68 ? 19 -9.969 -11.062 1 94.06 68 ARG A O 1
ATOM 540 N N . VAL A 1 69 ? 17.828 -8.078 -11.359 1 95.94 69 VAL A N 1
ATOM 541 C CA . VAL A 1 69 ? 17.984 -7.648 -9.969 1 95.94 69 VAL A CA 1
ATOM 542 C C . VAL A 1 69 ? 17.281 -8.633 -9.039 1 95.94 69 VAL A C 1
ATOM 544 O O . VAL A 1 69 ? 17.828 -9.016 -8 1 95.94 69 VAL A O 1
ATOM 547 N N . LEU A 1 70 ? 16.094 -9.055 -9.406 1 95.88 70 LEU A N 1
ATOM 548 C CA . LEU A 1 70 ? 15.336 -10 -8.594 1 95.88 70 LEU A CA 1
ATOM 549 C C . LEU A 1 70 ? 16.062 -11.328 -8.477 1 95.88 70 LEU A C 1
ATOM 551 O O . LEU A 1 70 ? 16.031 -11.977 -7.426 1 95.88 70 LEU A O 1
ATOM 555 N N . GLU A 1 71 ? 16.688 -11.695 -9.578 1 95.75 71 GLU A N 1
ATOM 556 C CA . GLU A 1 71 ? 17.5 -12.906 -9.547 1 95.75 71 GLU A CA 1
ATOM 557 C C . GLU A 1 71 ? 18.672 -12.766 -8.586 1 95.75 71 GLU A C 1
ATOM 559 O O . GLU A 1 71 ? 19 -13.711 -7.859 1 95.75 71 GLU A O 1
ATOM 564 N N . LYS A 1 72 ? 19.344 -11.688 -8.594 1 96 72 LYS A N 1
ATOM 565 C CA . LYS A 1 72 ? 20.469 -11.398 -7.699 1 96 72 LYS A CA 1
ATOM 566 C C . LYS A 1 72 ? 20.047 -11.539 -6.238 1 96 72 LYS A C 1
ATOM 568 O O . LYS A 1 72 ? 20.859 -11.906 -5.387 1 96 72 LYS A O 1
ATOM 573 N N . TYR A 1 73 ? 18.797 -11.25 -5.914 1 97.19 73 TYR A N 1
ATOM 574 C CA . TYR A 1 73 ? 18.297 -11.289 -4.547 1 97.19 73 TYR A CA 1
ATOM 575 C C . TYR A 1 73 ? 17.375 -12.492 -4.344 1 97.19 73 TYR A C 1
ATOM 577 O O . TYR A 1 73 ? 16.406 -12.422 -3.588 1 97.19 73 TYR A O 1
ATOM 585 N N . CYS A 1 74 ? 17.594 -13.57 -5.039 1 95.25 74 CYS A N 1
ATOM 586 C CA . CYS A 1 74 ? 16.734 -14.742 -5.047 1 95.25 74 CYS A CA 1
ATOM 587 C C . CYS A 1 74 ? 16.609 -15.344 -3.65 1 95.25 74 CYS A C 1
ATOM 589 O O . CYS A 1 74 ? 15.594 -15.938 -3.305 1 95.25 74 CYS A O 1
ATOM 591 N N . LYS A 1 75 ? 17.578 -15.133 -2.785 1 96.06 75 LYS A N 1
ATOM 592 C CA . LYS A 1 75 ? 17.562 -15.695 -1.437 1 96.06 75 LYS A CA 1
ATOM 593 C C . LYS A 1 75 ? 16.516 -15.008 -0.564 1 96.06 75 LYS A C 1
ATOM 595 O O . LYS A 1 75 ? 16.062 -15.578 0.432 1 96.06 75 LYS A O 1
ATOM 600 N N . CYS A 1 76 ? 16.125 -13.758 -0.886 1 96.19 76 CYS A N 1
ATOM 601 C CA . CYS A 1 76 ? 15.125 -12.992 -0.137 1 96.19 76 CYS A CA 1
ATOM 602 C C . CYS A 1 76 ? 13.711 -13.359 -0.576 1 96.19 76 CYS A C 1
ATOM 604 O O . CYS A 1 76 ? 12.742 -13.031 0.109 1 96.19 76 CYS A O 1
ATOM 606 N N . ILE A 1 77 ? 13.625 -13.992 -1.727 1 96.06 77 ILE A N 1
ATOM 607 C CA . ILE A 1 77 ? 12.328 -14.188 -2.363 1 96.06 77 ILE A CA 1
ATOM 608 C C . ILE A 1 77 ? 11.852 -15.617 -2.125 1 96.06 77 ILE A C 1
ATOM 610 O O . ILE A 1 77 ? 12.492 -16.578 -2.57 1 96.06 77 ILE A O 1
ATOM 614 N N . ILE A 1 78 ? 10.773 -15.758 -1.415 1 93.62 78 ILE A N 1
ATOM 615 C CA . ILE A 1 78 ? 10.203 -17.062 -1.117 1 93.62 78 ILE A CA 1
ATOM 616 C C . ILE A 1 78 ? 9.484 -17.609 -2.352 1 93.62 78 ILE A C 1
ATOM 618 O O . ILE A 1 78 ? 9.641 -18.781 -2.709 1 93.62 78 ILE A O 1
ATOM 622 N N . SER A 1 79 ? 8.664 -16.812 -2.977 1 92.62 79 SER A N 1
ATOM 623 C CA . SER A 1 79 ? 7.965 -17.172 -4.207 1 92.62 79 SER A CA 1
ATOM 624 C C . SER A 1 79 ? 7.77 -15.945 -5.098 1 92.62 79 SER A C 1
ATOM 626 O O . SER A 1 79 ? 7.746 -14.812 -4.613 1 92.62 79 SER A O 1
ATOM 628 N N . ARG A 1 80 ? 7.707 -16.141 -6.391 1 92.88 80 ARG A N 1
ATOM 629 C CA . ARG A 1 80 ? 7.578 -15.07 -7.371 1 92.88 80 ARG A CA 1
ATOM 630 C C . ARG A 1 80 ? 6.59 -15.453 -8.469 1 92.88 80 ARG A C 1
ATOM 632 O O . ARG A 1 80 ? 6.586 -16.594 -8.938 1 92.88 80 ARG A O 1
ATOM 639 N N . SER A 1 81 ? 5.734 -14.523 -8.812 1 91.62 81 SER A N 1
ATOM 640 C CA . SER A 1 81 ? 4.867 -14.672 -9.977 1 91.62 81 SER A CA 1
ATOM 641 C C . SER A 1 81 ? 5.023 -13.492 -10.938 1 91.62 81 SER A C 1
ATOM 643 O O . SER A 1 81 ? 5.176 -12.352 -10.5 1 91.62 81 SER A O 1
ATOM 645 N N . HIS A 1 82 ? 5.023 -13.789 -12.18 1 91.69 82 HIS A N 1
ATOM 646 C CA . HIS A 1 82 ? 5.191 -12.797 -13.234 1 91.69 82 HIS A CA 1
ATOM 647 C C . HIS A 1 82 ? 3.932 -12.672 -14.086 1 91.69 82 HIS A C 1
ATOM 649 O O . HIS A 1 82 ? 3.404 -13.672 -14.57 1 91.69 82 HIS A O 1
ATOM 655 N N . HIS A 1 83 ? 3.439 -11.469 -14.211 1 89.19 83 HIS A N 1
ATOM 656 C CA . HIS A 1 83 ? 2.24 -11.203 -14.992 1 89.19 83 HIS A CA 1
ATOM 657 C C . HIS A 1 83 ? 2.502 -10.141 -16.062 1 89.19 83 HIS A C 1
ATOM 659 O O . HIS A 1 83 ? 3.219 -9.172 -15.805 1 89.19 83 HIS A O 1
ATOM 665 N N . HIS A 1 84 ? 1.89 -10.43 -17.25 1 87.62 84 HIS A N 1
ATOM 666 C CA . HIS A 1 84 ? 1.953 -9.438 -18.328 1 87.62 84 HIS A CA 1
ATOM 667 C C . HIS A 1 84 ? 0.679 -8.602 -18.375 1 87.62 84 HIS A C 1
ATOM 669 O O . HIS A 1 84 ? -0.424 -9.133 -18.219 1 87.62 84 HIS A O 1
ATOM 675 N N . SER A 1 85 ? 0.922 -7.387 -18.359 1 83.25 85 SER A N 1
ATOM 676 C CA . SER A 1 85 ? -0.177 -6.461 -18.609 1 83.25 85 SER A CA 1
ATOM 677 C C . SER A 1 85 ? 0.091 -5.605 -19.844 1 83.25 85 SER A C 1
ATOM 679 O O . SER A 1 85 ? 1.204 -5.602 -20.375 1 83.25 85 SER A O 1
ATOM 681 N N . GLU A 1 86 ? -0.931 -5.059 -20.375 1 77.94 86 GLU A N 1
ATOM 682 C CA . GLU A 1 86 ? -0.925 -4.398 -21.672 1 77.94 86 GLU A CA 1
ATOM 683 C C . GLU A 1 86 ? 0.413 -3.715 -21.938 1 77.94 86 GLU A C 1
ATOM 685 O O . GLU A 1 86 ? 1.078 -4.008 -22.938 1 77.94 86 GLU A O 1
ATOM 690 N N . ASP A 1 87 ? 0.983 -2.869 -21.203 1 81.94 87 ASP A N 1
ATOM 691 C CA . ASP A 1 87 ? 2.186 -2.117 -21.547 1 81.94 87 ASP A CA 1
ATOM 692 C C . ASP A 1 87 ? 3.264 -2.279 -20.469 1 81.94 87 ASP A C 1
ATOM 694 O O . ASP A 1 87 ? 4.215 -1.499 -20.422 1 81.94 87 ASP A O 1
ATOM 698 N N . CYS A 1 88 ? 3.016 -3.34 -19.656 1 88.62 88 CYS A N 1
ATOM 699 C CA . CYS A 1 88 ? 4.023 -3.488 -18.609 1 88.62 88 CYS A CA 1
ATOM 700 C C . CYS A 1 88 ? 4.02 -4.906 -18.047 1 88.62 88 CYS A C 1
ATOM 702 O O . CYS A 1 88 ? 3.146 -5.707 -18.375 1 88.62 88 CYS A O 1
ATOM 704 N N . CYS A 1 89 ? 5.074 -5.273 -17.344 1 92.31 89 CYS A N 1
ATOM 705 C CA . CYS A 1 89 ? 5.172 -6.523 -16.609 1 92.31 89 CYS A CA 1
ATOM 706 C C . CYS A 1 89 ? 5.086 -6.281 -15.109 1 92.31 89 CYS A C 1
ATOM 708 O O . CYS A 1 89 ? 5.586 -5.27 -14.609 1 92.31 89 CYS A O 1
ATOM 710 N N . VAL A 1 90 ? 4.395 -7.18 -14.484 1 92.75 90 VAL A N 1
ATOM 711 C CA . VAL A 1 90 ? 4.238 -7.066 -13.039 1 92.75 90 VAL A CA 1
ATOM 712 C C . VAL A 1 90 ? 4.82 -8.305 -12.359 1 92.75 90 VAL A C 1
ATOM 714 O O . VAL A 1 90 ? 4.391 -9.43 -12.633 1 92.75 90 VAL A O 1
ATOM 717 N N . ASP A 1 91 ? 5.82 -8.086 -11.555 1 94.5 91 ASP A N 1
ATOM 718 C CA . ASP A 1 91 ? 6.367 -9.156 -10.727 1 94.5 91 ASP A CA 1
ATOM 719 C C . ASP A 1 91 ? 5.867 -9.039 -9.281 1 94.5 91 ASP A C 1
ATOM 721 O O . ASP A 1 91 ? 5.984 -7.977 -8.664 1 94.5 91 ASP A O 1
ATOM 725 N N . ILE A 1 92 ? 5.277 -10.086 -8.82 1 94.81 92 ILE A N 1
ATOM 726 C CA . ILE A 1 92 ? 4.824 -10.156 -7.441 1 94.81 92 ILE A CA 1
ATOM 727 C C . ILE A 1 92 ? 5.734 -11.094 -6.648 1 94.81 92 ILE A C 1
ATOM 729 O O . ILE A 1 92 ? 5.805 -12.289 -6.938 1 94.81 92 ILE A O 1
ATOM 733 N N . ASN A 1 93 ? 6.375 -10.555 -5.625 1 95.5 93 ASN A N 1
ATOM 734 C CA . ASN A 1 93 ? 7.379 -11.312 -4.883 1 95.5 93 ASN A CA 1
ATOM 735 C C . ASN A 1 93 ? 7.023 -11.422 -3.402 1 95.5 93 ASN A C 1
ATOM 737 O O . ASN A 1 93 ? 6.883 -10.406 -2.719 1 95.5 93 ASN A O 1
ATOM 741 N N . PHE A 1 94 ? 6.777 -12.695 -2.955 1 94.81 94 PHE A N 1
ATOM 742 C CA . PHE A 1 94 ? 6.73 -12.938 -1.519 1 94.81 94 PHE A CA 1
ATOM 743 C C . PHE A 1 94 ? 8.141 -13 -0.934 1 94.81 94 PHE A C 1
ATOM 745 O O . PHE A 1 94 ? 8.922 -13.891 -1.281 1 94.81 94 PHE A O 1
ATOM 752 N N . VAL A 1 95 ? 8.414 -12.039 -0.039 1 95.88 95 VAL A N 1
ATOM 753 C CA . VAL A 1 95 ? 9.805 -11.914 0.385 1 95.88 95 VAL A CA 1
ATOM 754 C C . VAL A 1 95 ? 9.898 -12.094 1.897 1 95.88 95 VAL A C 1
ATOM 756 O O . VAL A 1 95 ? 8.953 -11.797 2.629 1 95.88 95 VAL A O 1
ATOM 759 N N . ARG A 1 96 ? 10.984 -12.664 2.297 1 94.94 96 ARG A N 1
ATOM 760 C CA . ARG A 1 96 ? 11.398 -12.781 3.689 1 94.94 96 ARG A CA 1
ATOM 761 C C . ARG A 1 96 ? 12.898 -12.539 3.836 1 94.94 96 ARG A C 1
ATOM 763 O O . ARG A 1 96 ? 13.711 -13.32 3.334 1 94.94 96 ARG A O 1
ATOM 770 N N . ALA A 1 97 ? 13.234 -11.445 4.441 1 96.81 97 ALA A N 1
ATOM 771 C CA . ALA A 1 97 ? 14.641 -11.055 4.566 1 96.81 97 ALA A CA 1
ATOM 772 C C . ALA A 1 97 ? 14.805 -9.961 5.617 1 96.81 97 ALA A C 1
ATOM 774 O O . ALA A 1 97 ? 13.82 -9.445 6.156 1 96.81 97 ALA A O 1
ATOM 775 N N . LYS A 1 98 ? 16.062 -9.711 5.965 1 97.12 98 LYS A N 1
ATOM 776 C CA . LYS A 1 98 ? 16.344 -8.594 6.852 1 97.12 98 LYS A CA 1
ATOM 777 C C . LYS A 1 98 ? 15.938 -7.266 6.215 1 97.12 98 LYS A C 1
ATOM 779 O O . LYS A 1 98 ? 16.031 -7.102 4.996 1 97.12 98 LYS A O 1
ATOM 784 N N . SER A 1 99 ? 15.508 -6.305 7.078 1 96.44 99 SER A N 1
ATOM 785 C CA . SER A 1 99 ? 15.039 -5.008 6.598 1 96.44 99 SER A CA 1
ATOM 786 C C . SER A 1 99 ? 16.094 -4.332 5.727 1 96.44 99 SER A C 1
ATOM 788 O O . SER A 1 99 ? 15.766 -3.707 4.715 1 96.44 99 SER A O 1
ATOM 790 N N . GLU A 1 100 ? 17.406 -4.496 6.062 1 95.69 100 GLU A N 1
ATOM 791 C CA . GLU A 1 100 ? 18.469 -3.879 5.293 1 95.69 100 GLU A CA 1
ATOM 792 C C . GLU A 1 100 ? 18.547 -4.461 3.883 1 95.69 100 GLU A C 1
ATOM 794 O O . GLU A 1 100 ? 18.844 -3.748 2.926 1 95.69 100 GLU A O 1
ATOM 799 N N . GLU A 1 101 ? 18.297 -5.711 3.779 1 96.62 101 GLU A N 1
ATOM 800 C CA . GLU A 1 101 ? 18.328 -6.371 2.48 1 96.62 101 GLU A CA 1
ATOM 801 C C . GLU A 1 101 ? 17.172 -5.914 1.601 1 96.62 101 GLU A C 1
ATOM 803 O O . GLU A 1 101 ? 17.344 -5.715 0.396 1 96.62 101 GLU A O 1
ATOM 808 N N . ILE A 1 102 ? 15.977 -5.785 2.23 1 96.44 102 ILE A N 1
ATOM 809 C CA . ILE A 1 102 ? 14.812 -5.297 1.5 1 96.44 102 ILE A CA 1
ATOM 810 C C . ILE A 1 102 ? 15.086 -3.891 0.972 1 96.44 102 ILE A C 1
ATOM 812 O O . ILE A 1 102 ? 14.773 -3.58 -0.179 1 96.44 102 ILE A O 1
ATOM 816 N N . LEU A 1 103 ? 15.688 -3.088 1.807 1 94.81 103 LEU A N 1
ATOM 817 C CA . LEU A 1 103 ? 16 -1.716 1.426 1 94.81 103 LEU A CA 1
ATOM 818 C C . LEU A 1 103 ? 16.984 -1.69 0.256 1 94.81 103 LEU A C 1
ATOM 820 O O . LEU A 1 103 ? 16.812 -0.915 -0.687 1 94.81 103 LEU A O 1
ATOM 824 N N . LYS A 1 104 ? 18.031 -2.537 0.319 1 96.19 104 LYS A N 1
ATOM 825 C CA . LYS A 1 104 ? 19.016 -2.627 -0.764 1 96.19 104 LYS A CA 1
ATOM 826 C C . LYS A 1 104 ? 18.344 -3.049 -2.07 1 96.19 104 LYS A C 1
ATOM 828 O O . LYS A 1 104 ? 18.609 -2.473 -3.125 1 96.19 104 LYS A O 1
ATOM 833 N N . LEU A 1 105 ? 17.531 -4.023 -1.974 1 97.06 105 LEU A N 1
ATOM 834 C CA . LEU A 1 105 ? 16.781 -4.527 -3.125 1 97.06 105 LEU A CA 1
ATOM 835 C C . LEU A 1 105 ? 15.922 -3.43 -3.738 1 97.06 105 LEU A C 1
ATOM 837 O O . LEU A 1 105 ? 15.969 -3.201 -4.949 1 97.06 105 LEU A O 1
ATOM 841 N N . GLU A 1 106 ? 15.156 -2.732 -2.922 1 95.81 106 GLU A N 1
ATOM 842 C CA . GLU A 1 106 ? 14.312 -1.639 -3.391 1 95.81 106 GLU A CA 1
ATOM 843 C C . GLU A 1 106 ? 15.141 -0.558 -4.082 1 95.81 106 GLU A C 1
ATOM 845 O O . GLU A 1 106 ? 14.758 -0.07 -5.148 1 95.81 106 GLU A O 1
ATOM 850 N N . ARG A 1 107 ? 16.25 -0.187 -3.512 1 94.88 107 ARG A N 1
ATOM 851 C CA . ARG A 1 107 ? 17.109 0.862 -4.055 1 94.88 107 ARG A CA 1
ATOM 852 C C . ARG A 1 107 ? 17.656 0.472 -5.426 1 94.88 107 ARG A C 1
ATOM 854 O O . ARG A 1 107 ? 17.703 1.302 -6.336 1 94.88 107 ARG A O 1
ATOM 861 N N . GLU A 1 108 ? 18.078 -0.75 -5.535 1 96.44 108 GLU A N 1
ATOM 862 C CA . GLU A 1 108 ? 18.609 -1.219 -6.809 1 96.44 108 GLU A CA 1
ATOM 863 C C . GLU A 1 108 ? 17.531 -1.202 -7.895 1 96.44 108 GLU A C 1
ATOM 865 O O . GLU A 1 108 ? 17.797 -0.836 -9.039 1 96.44 108 GLU A O 1
ATOM 870 N N . LEU A 1 109 ? 16.297 -1.611 -7.543 1 96 109 LEU A N 1
ATOM 871 C CA . LEU A 1 109 ? 15.188 -1.604 -8.492 1 96 109 LEU A CA 1
ATOM 872 C C . LEU A 1 109 ? 14.828 -0.179 -8.906 1 96 109 LEU A C 1
ATOM 874 O O . LEU A 1 109 ? 14.555 0.086 -10.078 1 96 109 LEU A O 1
ATOM 878 N N . ARG A 1 110 ? 14.883 0.712 -7.969 1 93.12 110 ARG A N 1
ATOM 879 C CA . ARG A 1 110 ? 14.508 2.105 -8.188 1 93.12 110 ARG A CA 1
ATOM 880 C C . ARG A 1 110 ? 15.453 2.783 -9.172 1 93.12 110 ARG A C 1
ATOM 882 O O . ARG A 1 110 ? 15.086 3.752 -9.836 1 93.12 110 ARG A O 1
ATOM 889 N N . ARG A 1 111 ? 16.672 2.322 -9.266 1 94 111 ARG A N 1
ATOM 890 C CA . ARG A 1 111 ? 17.688 2.91 -10.133 1 94 111 ARG A CA 1
ATOM 891 C C . ARG A 1 111 ? 17.453 2.537 -11.594 1 94 111 ARG A C 1
ATOM 893 O O . ARG A 1 111 ? 18.031 3.141 -12.492 1 94 111 ARG A O 1
ATOM 900 N N . ILE A 1 112 ? 16.625 1.587 -11.812 1 94.06 112 ILE A N 1
ATOM 901 C CA . ILE A 1 112 ? 16.391 1.117 -13.18 1 94.06 112 ILE A CA 1
ATOM 902 C C . ILE A 1 112 ? 15.281 1.939 -13.82 1 94.06 112 ILE A C 1
ATOM 904 O O . ILE A 1 112 ? 14.164 2.02 -13.297 1 94.06 112 ILE A O 1
ATOM 908 N N . LYS A 1 113 ? 15.586 2.525 -14.93 1 91.88 113 LYS A N 1
ATOM 909 C CA . LYS A 1 113 ? 14.594 3.316 -15.648 1 91.88 113 LYS A CA 1
ATOM 910 C C . LYS A 1 113 ? 13.414 2.453 -16.078 1 91.88 113 LYS A C 1
ATOM 912 O O . LYS A 1 113 ? 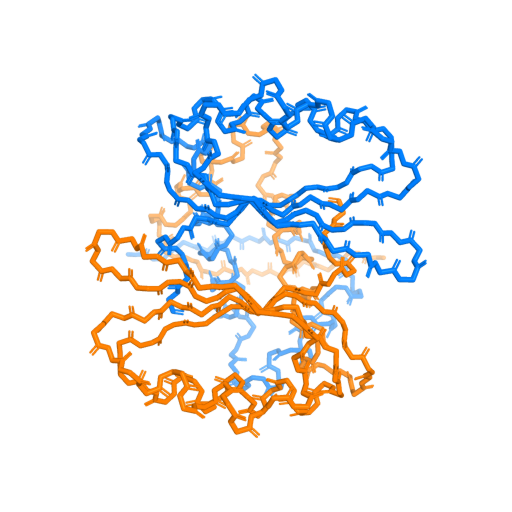13.602 1.341 -16.578 1 91.88 113 LYS A O 1
ATOM 917 N N . GLY A 1 114 ? 12.211 2.959 -15.922 1 91 114 GLY A N 1
ATOM 918 C CA . GLY A 1 114 ? 11.023 2.246 -16.359 1 91 114 GLY A CA 1
ATOM 919 C C . GLY A 1 114 ? 10.578 1.178 -15.383 1 91 114 GLY A C 1
ATOM 920 O O . GLY A 1 114 ? 9.703 0.366 -15.695 1 91 114 GLY A O 1
ATOM 921 N N . VAL A 1 115 ? 11.258 1.12 -14.188 1 94.25 115 VAL A N 1
ATOM 922 C CA . VAL A 1 115 ? 10.898 0.141 -13.164 1 94.25 115 VAL A CA 1
ATOM 923 C C . VAL A 1 115 ? 10.375 0.858 -11.922 1 94.25 115 VAL A C 1
ATOM 925 O O . VAL A 1 115 ? 10.945 1.866 -11.5 1 94.25 115 VAL A O 1
ATOM 928 N N . SER A 1 116 ? 9.266 0.423 -11.453 1 93.62 116 SER A N 1
ATOM 929 C CA . SER A 1 116 ? 8.703 0.891 -10.195 1 93.62 116 SER A CA 1
ATOM 930 C C . SER A 1 116 ? 8.484 -0.266 -9.227 1 93.62 116 SER A C 1
ATOM 932 O O . SER A 1 116 ? 8.25 -1.401 -9.641 1 93.62 116 SER A O 1
ATOM 934 N N . GLU A 1 117 ? 8.664 0.052 -7.973 1 95.38 117 GLU A N 1
ATOM 935 C CA . GLU A 1 117 ? 8.508 -1.005 -6.977 1 95.38 117 GLU A CA 1
ATOM 936 C C . GLU A 1 117 ? 7.738 -0.504 -5.758 1 95.38 117 GLU A C 1
ATOM 938 O O . GLU A 1 117 ? 7.738 0.694 -5.465 1 95.38 117 GLU A O 1
ATOM 943 N N . ARG A 1 118 ? 7.086 -1.396 -5.066 1 94.25 118 ARG A N 1
ATOM 944 C CA . ARG A 1 118 ? 6.383 -1.119 -3.816 1 94.25 118 ARG A CA 1
ATOM 945 C C . ARG A 1 118 ? 6.406 -2.334 -2.896 1 94.25 118 ARG A C 1
ATOM 947 O O . ARG A 1 118 ? 6.035 -3.436 -3.305 1 94.25 118 ARG A O 1
ATOM 954 N N . TYR A 1 119 ? 6.93 -2.1 -1.724 1 95.44 119 TYR A N 1
ATOM 955 C CA . TYR A 1 119 ? 6.965 -3.146 -0.71 1 95.44 119 TYR A CA 1
ATOM 956 C C . TYR A 1 119 ? 5.832 -2.975 0.292 1 95.44 119 TYR A C 1
ATOM 958 O O . TYR A 1 119 ? 5.594 -1.869 0.784 1 95.44 119 TYR A O 1
ATOM 966 N N . ILE A 1 120 ? 5.121 -4.023 0.571 1 94.69 120 ILE A N 1
ATOM 967 C CA . ILE A 1 120 ? 4.027 -4.043 1.538 1 94.69 120 ILE A CA 1
ATOM 968 C C . ILE A 1 120 ? 4.309 -5.094 2.609 1 94.69 120 ILE A C 1
ATOM 970 O O . ILE A 1 120 ? 4.262 -6.297 2.334 1 94.69 120 ILE A O 1
ATOM 974 N N . PRO A 1 121 ? 4.551 -4.625 3.854 1 94.19 121 PRO A N 1
ATOM 975 C CA . PRO A 1 121 ? 4.719 -5.613 4.922 1 94.19 121 PRO A CA 1
ATOM 976 C C . PRO A 1 121 ? 3.455 -6.43 5.172 1 94.19 121 PRO A C 1
ATOM 978 O O . PRO A 1 121 ? 2.348 -5.887 5.141 1 94.19 121 PRO A O 1
ATOM 981 N N . LEU A 1 122 ? 3.611 -7.691 5.375 1 91.06 122 LEU A N 1
ATOM 982 C CA . LEU A 1 122 ? 2.469 -8.562 5.633 1 91.06 122 LEU A CA 1
ATOM 983 C C . LEU A 1 122 ? 1.701 -8.102 6.867 1 91.06 122 LEU A C 1
ATOM 985 O O . LEU A 1 122 ? 0.471 -8.188 6.906 1 91.06 122 LEU A O 1
ATOM 989 N N . SER A 1 123 ? 2.398 -7.551 7.82 1 83.06 123 SER A N 1
ATOM 990 C CA . SER A 1 123 ? 1.814 -7.117 9.086 1 83.06 123 SER A CA 1
ATOM 991 C C . SER A 1 123 ? 0.867 -5.941 8.883 1 83.06 123 SER A C 1
ATOM 993 O O . SER A 1 123 ? 0.063 -5.629 9.766 1 83.06 123 SER A O 1
ATOM 995 N N . CYS A 1 124 ? 0.972 -5.281 7.711 1 78.88 124 CYS A N 1
ATOM 996 C CA . CYS A 1 124 ? 0.187 -4.074 7.492 1 78.88 124 CYS A CA 1
ATOM 997 C C . CYS A 1 124 ? -1.085 -4.383 6.711 1 78.88 124 CYS A C 1
ATOM 999 O O . CYS A 1 124 ? -1.911 -3.496 6.488 1 78.88 124 CYS A O 1
ATOM 1001 N N . ILE A 1 125 ? -1.203 -5.578 6.285 1 77.81 125 ILE A N 1
ATOM 1002 C CA . ILE A 1 125 ? -2.447 -5.977 5.637 1 77.81 125 ILE A CA 1
ATOM 1003 C C . ILE A 1 125 ? -3.486 -6.344 6.695 1 77.81 125 ILE A C 1
ATOM 1005 O O . ILE A 1 125 ? -3.422 -7.422 7.289 1 77.81 125 ILE A O 1
ATOM 1009 N N . LYS A 1 126 ? -4.207 -5.402 7.242 1 66.56 126 LYS A N 1
ATOM 1010 C CA . LYS A 1 126 ? -5.141 -5.594 8.344 1 66.56 126 LYS A CA 1
ATOM 1011 C C . LYS A 1 126 ? -6.551 -5.16 7.957 1 66.56 126 LYS A C 1
ATOM 1013 O O . LYS A 1 126 ? -6.727 -4.32 7.074 1 66.56 126 LYS A O 1
ATOM 1018 N N . MET B 1 1 ? -1.339 26.891 -6.082 1 87.19 1 MET B N 1
ATOM 1019 C CA . MET B 1 1 ? -1.416 27.547 -4.789 1 87.19 1 MET B CA 1
ATOM 1020 C C . MET B 1 1 ? -1.526 26.531 -3.656 1 87.19 1 MET B C 1
ATOM 1022 O O . MET B 1 1 ? -2.078 25.453 -3.844 1 87.19 1 MET B O 1
ATOM 1026 N N . LYS B 1 2 ? -0.896 26.719 -2.537 1 91.19 2 LYS B N 1
ATOM 1027 C CA . LYS B 1 2 ? -0.949 25.812 -1.386 1 91.19 2 LYS B CA 1
ATOM 1028 C C . LYS B 1 2 ? -1.907 26.344 -0.322 1 91.19 2 LYS B C 1
ATOM 1030 O O . LYS B 1 2 ? -2.146 27.547 -0.237 1 91.19 2 LYS B O 1
ATOM 1035 N N . ARG B 1 3 ? -2.518 25.5 0.341 1 91.56 3 ARG B N 1
ATOM 1036 C CA . ARG B 1 3 ? -3.393 25.812 1.465 1 91.56 3 ARG B CA 1
ATOM 1037 C C . ARG B 1 3 ? -2.836 25.25 2.768 1 91.56 3 ARG B C 1
ATOM 1039 O O . ARG B 1 3 ? -2.342 24.125 2.799 1 91.56 3 ARG B O 1
ATOM 1046 N N . ARG B 1 4 ? -2.908 26.109 3.795 1 92.19 4 ARG B N 1
ATOM 1047 C CA . ARG B 1 4 ? -2.391 25.688 5.094 1 92.19 4 ARG B CA 1
ATOM 1048 C C . ARG B 1 4 ? -3.527 25.391 6.066 1 92.19 4 ARG B C 1
ATOM 1050 O O . ARG B 1 4 ? -4.539 26.094 6.082 1 92.19 4 ARG B O 1
ATOM 1057 N N . PHE B 1 5 ? -3.471 24.328 6.797 1 92.31 5 PHE B N 1
ATOM 1058 C CA . PHE B 1 5 ? -4.426 23.984 7.848 1 92.31 5 PHE B CA 1
ATOM 1059 C C . PHE B 1 5 ? -3.76 23.141 8.93 1 92.31 5 PHE B C 1
ATOM 1061 O O . PHE B 1 5 ? -2.672 22.609 8.727 1 92.31 5 PHE B O 1
ATOM 1068 N N . GLY B 1 6 ? -4.359 23.078 10.07 1 91.75 6 GLY B N 1
ATOM 1069 C CA . GLY B 1 6 ? -3.812 22.344 11.195 1 91.75 6 GLY B CA 1
ATOM 1070 C C . GLY B 1 6 ? -4.348 20.922 11.289 1 91.75 6 GLY B C 1
ATOM 1071 O O . GLY B 1 6 ? -5.48 20.656 10.891 1 91.75 6 GLY B O 1
ATOM 1072 N N . ILE B 1 7 ? -3.475 20.047 11.742 1 92.19 7 ILE B N 1
ATOM 1073 C CA . ILE B 1 7 ? -3.924 18.688 12.062 1 92.19 7 ILE B CA 1
ATOM 1074 C C . ILE B 1 7 ? -3.443 18.312 13.453 1 92.19 7 ILE B C 1
ATOM 1076 O O . ILE B 1 7 ? -2.455 18.844 13.953 1 92.19 7 ILE B O 1
ATOM 1080 N N . SER B 1 8 ? -4.199 17.484 14.102 1 93.19 8 SER B N 1
ATOM 1081 C CA . SER B 1 8 ? -3.848 16.953 15.406 1 93.19 8 SER B CA 1
ATOM 1082 C C . SER B 1 8 ? -3.623 15.438 15.344 1 93.19 8 SER B C 1
ATOM 1084 O O . SER B 1 8 ? -4.488 14.695 14.875 1 93.19 8 SER B O 1
ATOM 1086 N N . ILE B 1 9 ? -2.42 14.961 15.758 1 94.81 9 ILE B N 1
ATOM 1087 C CA . ILE B 1 9 ? -2.162 13.523 15.75 1 94.81 9 ILE B CA 1
ATOM 1088 C C . ILE B 1 9 ? -1.548 13.102 17.078 1 94.81 9 ILE B C 1
ATOM 1090 O O . ILE B 1 9 ? -0.962 13.922 17.797 1 94.81 9 ILE B O 1
ATOM 1094 N N . PRO B 1 10 ? -1.686 11.844 17.469 1 95.44 10 PRO B N 1
ATOM 1095 C CA . PRO B 1 10 ? -1.031 11.352 18.688 1 95.44 10 PRO B CA 1
ATOM 1096 C C . PRO B 1 10 ? 0.475 11.602 18.688 1 95.44 10 PRO B C 1
ATOM 1098 O O . PRO B 1 10 ? 1.123 11.492 17.641 1 95.44 10 PRO B O 1
ATOM 1101 N N . GLU B 1 11 ? 1.037 11.805 19.875 1 95.94 11 GLU B N 1
ATOM 1102 C CA . GLU B 1 11 ? 2.451 12.141 20.031 1 95.94 11 GLU B CA 1
ATOM 1103 C C . GLU B 1 11 ? 3.34 11.008 19.531 1 95.94 11 GLU B C 1
ATOM 1105 O O . GLU B 1 11 ? 4.371 11.258 18.891 1 95.94 11 GLU B O 1
ATOM 1110 N N . ASP B 1 12 ? 2.957 9.844 19.828 1 95.5 12 ASP B N 1
ATOM 1111 C CA . ASP B 1 12 ? 3.758 8.695 19.406 1 95.5 12 ASP B CA 1
ATOM 1112 C C . ASP B 1 12 ? 3.822 8.602 17.875 1 95.5 12 ASP B C 1
ATOM 1114 O O . ASP B 1 12 ? 4.863 8.25 17.312 1 95.5 12 ASP B O 1
ATOM 1118 N N . LEU B 1 13 ? 2.732 8.867 17.203 1 95.38 13 LEU B N 1
ATOM 1119 C CA . LEU B 1 13 ? 2.697 8.867 15.742 1 95.38 13 LEU B CA 1
ATOM 1120 C C . LEU B 1 13 ? 3.584 9.969 15.18 1 95.38 13 LEU B C 1
ATOM 1122 O O . LEU B 1 13 ? 4.301 9.758 14.203 1 95.38 13 LEU B O 1
ATOM 1126 N N . LEU B 1 14 ? 3.555 11.102 15.805 1 95.38 14 LEU B N 1
ATOM 1127 C CA . LEU B 1 14 ? 4.391 12.219 15.383 1 95.38 14 LEU B CA 1
ATOM 1128 C C . LEU B 1 14 ? 5.871 11.867 15.516 1 95.38 14 LEU B C 1
ATOM 1130 O O . LEU B 1 14 ? 6.668 12.203 14.641 1 95.38 14 LEU B O 1
ATOM 1134 N N . ASP B 1 15 ? 6.195 11.211 16.594 1 95.69 15 ASP B N 1
ATOM 1135 C CA . ASP B 1 15 ? 7.578 10.789 16.812 1 95.69 15 ASP B CA 1
ATOM 1136 C C . ASP B 1 15 ? 8.047 9.867 15.695 1 95.69 15 ASP B C 1
ATOM 1138 O O . ASP B 1 15 ? 9.164 10.008 15.195 1 95.69 15 ASP B O 1
ATOM 1142 N N . LYS B 1 16 ? 7.191 8.93 15.344 1 95.44 16 LYS B N 1
ATOM 1143 C CA . LYS B 1 16 ? 7.516 8.008 14.258 1 95.44 16 LYS B CA 1
ATOM 1144 C C . LYS B 1 16 ? 7.656 8.742 12.938 1 95.44 16 LYS B C 1
ATOM 1146 O O . LYS B 1 16 ? 8.547 8.438 12.141 1 95.44 16 LYS B O 1
ATOM 1151 N N . LEU B 1 17 ? 6.766 9.688 12.695 1 96.31 17 LEU B N 1
ATOM 1152 C CA . LEU B 1 17 ? 6.82 10.508 11.484 1 96.31 17 LEU B CA 1
ATOM 1153 C C . LEU B 1 17 ? 8.125 11.281 11.422 1 96.31 17 LEU B C 1
ATOM 1155 O O . LEU B 1 17 ? 8.781 11.312 10.375 1 96.31 17 LEU B O 1
ATOM 1159 N N . ASP B 1 18 ? 8.531 11.859 12.547 1 95.94 18 ASP B N 1
ATOM 1160 C CA . ASP B 1 18 ? 9.773 12.617 12.602 1 95.94 18 ASP B CA 1
ATOM 1161 C C . ASP B 1 18 ? 10.984 11.719 12.375 1 95.94 18 ASP B C 1
ATOM 1163 O O . ASP B 1 18 ? 11.93 12.102 11.688 1 95.94 18 ASP B O 1
ATOM 1167 N N . SER B 1 19 ? 10.961 10.562 12.969 1 96.12 19 SER B N 1
ATOM 1168 C CA . SER B 1 19 ? 12.039 9.602 12.766 1 96.12 19 SER B CA 1
ATOM 1169 C C . SER B 1 19 ? 12.172 9.227 11.289 1 96.12 19 SER B C 1
ATOM 1171 O O . SER B 1 19 ? 13.281 9.164 10.758 1 96.12 19 SER B O 1
ATOM 1173 N N . LEU B 1 20 ? 11.008 9.008 10.625 1 96.06 20 LEU B N 1
ATOM 1174 C CA . LEU B 1 20 ? 11.008 8.672 9.211 1 96.06 20 LEU B CA 1
ATOM 1175 C C . LEU B 1 20 ? 11.523 9.836 8.375 1 96.06 20 LEU B C 1
ATOM 1177 O O . LEU B 1 20 ? 12.297 9.641 7.43 1 96.06 20 LEU B O 1
ATOM 1181 N N . SER B 1 21 ? 11.094 11.031 8.703 1 96.19 21 SER B N 1
ATOM 1182 C CA . SER B 1 21 ? 11.555 12.234 8.023 1 96.19 21 SER B CA 1
ATOM 1183 C C . SER B 1 21 ? 13.07 12.359 8.086 1 96.19 21 SER B C 1
ATOM 1185 O O . SER B 1 21 ? 13.711 12.688 7.09 1 96.19 21 SER B O 1
ATOM 1187 N N . ARG B 1 22 ? 13.656 12.055 9.25 1 95.19 22 ARG B N 1
ATOM 1188 C CA . ARG B 1 22 ? 15.102 12.102 9.438 1 95.19 22 ARG B CA 1
ATOM 1189 C C . ARG B 1 22 ? 15.797 11.016 8.617 1 95.19 22 ARG B C 1
ATOM 1191 O O . ARG B 1 22 ? 16.797 11.281 7.941 1 95.19 22 ARG B O 1
ATOM 1198 N N . GLU B 1 23 ? 15.219 9.828 8.688 1 91.69 23 GLU B N 1
ATOM 1199 C CA . GLU B 1 23 ? 15.797 8.695 7.969 1 91.69 23 GLU B CA 1
ATOM 1200 C C . GLU B 1 23 ? 15.828 8.953 6.469 1 91.69 23 GLU B C 1
ATOM 1202 O O . GLU B 1 23 ? 16.797 8.609 5.793 1 91.69 23 GLU B O 1
ATOM 1207 N N . LEU B 1 24 ? 14.727 9.609 5.961 1 93.06 24 LEU B N 1
ATOM 1208 C CA . LEU B 1 24 ? 14.594 9.836 4.523 1 93.06 24 LEU B CA 1
ATOM 1209 C C . LEU B 1 24 ? 15.195 11.172 4.125 1 93.06 24 LEU B C 1
ATOM 1211 O O . LEU B 1 24 ? 15.25 11.508 2.938 1 93.06 24 LEU B O 1
ATOM 1215 N N . MET B 1 25 ? 15.602 11.961 5.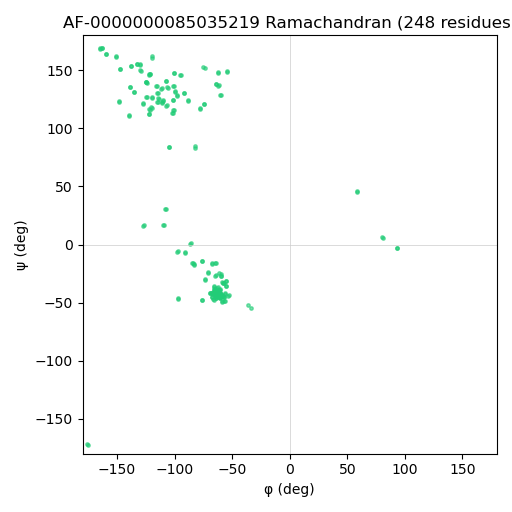059 1 94.81 25 MET B N 1
ATOM 1216 C CA . MET B 1 25 ? 16.203 13.273 4.844 1 94.81 25 MET B CA 1
ATOM 1217 C C . MET B 1 25 ? 15.266 14.188 4.082 1 94.81 25 MET B C 1
ATOM 1219 O O . MET B 1 25 ? 15.656 14.812 3.094 1 94.81 25 MET B O 1
ATOM 1223 N N . VAL B 1 26 ? 14.039 14.219 4.465 1 95.12 26 VAL B N 1
ATOM 1224 C CA . VAL B 1 26 ? 13.016 15.117 3.945 1 95.12 26 VAL B CA 1
ATOM 1225 C C . VAL B 1 26 ? 12.289 15.805 5.102 1 95.12 26 VAL B C 1
ATOM 1227 O O . VAL B 1 26 ? 12.336 15.328 6.238 1 95.12 26 VAL B O 1
ATOM 1230 N N . ASN B 1 27 ? 11.742 16.938 4.84 1 94.12 27 ASN B N 1
ATOM 1231 C CA . ASN B 1 27 ? 11.023 17.625 5.895 1 94.12 27 ASN B CA 1
ATOM 1232 C C . ASN B 1 27 ? 9.664 16.984 6.172 1 94.12 27 ASN B C 1
ATOM 1234 O O . ASN B 1 27 ? 9.094 16.328 5.297 1 94.12 27 ASN B O 1
ATOM 1238 N N . ARG B 1 28 ? 9.211 17.125 7.359 1 92.94 28 ARG B N 1
ATOM 1239 C CA . ARG B 1 28 ? 7.977 16.516 7.84 1 92.94 28 ARG B CA 1
ATOM 1240 C C . ARG B 1 28 ? 6.805 16.859 6.922 1 92.94 28 ARG B C 1
ATOM 1242 O O . ARG B 1 28 ? 6.039 15.969 6.535 1 92.94 28 ARG B O 1
ATOM 1249 N N . SER B 1 29 ? 6.684 18.125 6.492 1 91.12 29 SER B N 1
ATOM 1250 C CA . SER B 1 29 ? 5.547 18.562 5.691 1 91.12 29 SER B CA 1
ATOM 1251 C C . SER B 1 29 ? 5.555 17.922 4.312 1 91.12 29 SER B C 1
ATOM 1253 O O . SER B 1 29 ? 4.508 17.516 3.799 1 91.12 29 SER B O 1
ATOM 1255 N N . SER B 1 30 ? 6.715 17.859 3.734 1 94.31 30 SER B N 1
ATOM 1256 C CA . SER B 1 30 ? 6.828 17.203 2.436 1 94.31 30 SER B CA 1
ATOM 1257 C C . SER B 1 30 ? 6.508 15.719 2.533 1 94.31 30 SER B C 1
ATOM 1259 O O . SER B 1 30 ? 5.875 15.156 1.638 1 94.31 30 SER B O 1
ATOM 1261 N N . LEU B 1 31 ? 6.949 15.078 3.633 1 96 31 LEU B N 1
ATOM 1262 C CA . LEU B 1 31 ? 6.68 13.664 3.846 1 96 31 LEU B CA 1
ATOM 1263 C C . LEU B 1 31 ? 5.184 13.414 3.986 1 96 31 LEU B C 1
ATOM 1265 O O . LEU B 1 31 ? 4.641 12.5 3.363 1 96 31 LEU B O 1
ATOM 1269 N N . ILE B 1 32 ? 4.527 14.188 4.75 1 95.69 32 ILE B N 1
ATOM 1270 C CA . ILE B 1 32 ? 3.086 14.055 4.945 1 95.69 32 ILE B CA 1
ATOM 1271 C C . ILE B 1 32 ? 2.361 14.242 3.615 1 95.69 32 ILE B C 1
ATOM 1273 O O . ILE B 1 32 ? 1.443 13.492 3.289 1 95.69 32 ILE B O 1
ATOM 1277 N N . ARG B 1 33 ? 2.787 15.258 2.842 1 95 33 ARG B N 1
ATOM 1278 C CA . ARG B 1 33 ? 2.193 15.492 1.529 1 95 33 ARG B CA 1
ATOM 1279 C C . ARG B 1 33 ? 2.316 14.258 0.647 1 95 33 ARG B C 1
ATOM 1281 O O . ARG B 1 33 ? 1.345 13.844 0.01 1 95 33 ARG B O 1
ATOM 1288 N N . GLU B 1 34 ? 3.477 13.688 0.653 1 95.12 34 GLU B N 1
ATOM 1289 C CA . GLU B 1 34 ? 3.709 12.484 -0.137 1 95.12 34 GLU B CA 1
ATOM 1290 C C . GLU B 1 34 ? 2.816 11.336 0.327 1 95.12 34 GLU B C 1
ATOM 1292 O O . GLU B 1 34 ? 2.252 10.609 -0.494 1 95.12 34 GLU B O 1
ATOM 1297 N N . MET B 1 35 ? 2.689 11.188 1.629 1 96.25 35 MET B N 1
ATOM 1298 C CA . MET B 1 35 ? 1.868 10.125 2.197 1 96.25 35 MET B CA 1
ATOM 1299 C C . MET B 1 35 ? 0.403 10.305 1.814 1 96.25 35 MET B C 1
ATOM 1301 O O . MET B 1 35 ? -0.273 9.336 1.46 1 96.25 35 MET B O 1
ATOM 1305 N N . ILE B 1 36 ? -0.027 11.523 1.851 1 96.12 36 ILE B N 1
ATOM 1306 C CA . ILE B 1 36 ? -1.405 11.828 1.485 1 96.12 36 ILE B CA 1
ATOM 1307 C C . ILE B 1 36 ? -1.619 11.555 -0.002 1 96.12 36 ILE B C 1
ATOM 1309 O O . ILE B 1 36 ? -2.6 10.914 -0.385 1 96.12 36 ILE B O 1
ATOM 1313 N N . GLU B 1 37 ? -0.712 12.031 -0.846 1 95.12 37 GLU B N 1
ATOM 1314 C CA . GLU B 1 37 ? -0.805 11.812 -2.287 1 95.12 37 GLU B CA 1
ATOM 1315 C C . GLU B 1 37 ? -0.874 10.32 -2.617 1 95.12 37 GLU B C 1
ATOM 1317 O O . GLU B 1 37 ? -1.753 9.891 -3.365 1 95.12 37 GLU B O 1
ATOM 1322 N N . GLU B 1 38 ? 0.069 9.57 -2 1 94.38 38 GLU B N 1
ATOM 1323 C CA . GLU B 1 38 ? 0.112 8.125 -2.229 1 94.38 38 GLU B CA 1
ATOM 1324 C C . GLU B 1 38 ? -1.187 7.461 -1.784 1 94.38 38 GLU B C 1
ATOM 1326 O O . GLU B 1 38 ? -1.725 6.605 -2.49 1 94.38 38 GLU B O 1
ATOM 1331 N N . SER B 1 39 ? -1.651 7.848 -0.611 1 95.31 39 SER B N 1
ATOM 1332 C CA . SER B 1 39 ? -2.852 7.238 -0.05 1 95.31 39 SER B CA 1
ATOM 1333 C C . SER B 1 39 ? -4.078 7.547 -0.9 1 95.31 39 SER B C 1
ATOM 1335 O O . SER B 1 39 ? -4.941 6.688 -1.095 1 95.31 39 SER B O 1
ATOM 1337 N N . ILE B 1 40 ? -4.211 8.742 -1.384 1 94.62 40 ILE B N 1
ATOM 1338 C CA . ILE B 1 40 ? -5.324 9.133 -2.24 1 94.62 40 ILE B CA 1
ATOM 1339 C C . ILE B 1 40 ? -5.273 8.344 -3.547 1 94.62 40 ILE B C 1
ATOM 1341 O O . ILE B 1 40 ? -6.301 7.863 -4.031 1 94.62 40 ILE B O 1
ATOM 1345 N N . GLU B 1 41 ? -4.109 8.227 -4.105 1 93 41 GLU B N 1
ATOM 1346 C CA . GLU B 1 41 ? -3.959 7.445 -5.332 1 93 41 GLU B CA 1
ATOM 1347 C C . GLU B 1 41 ? -4.355 5.988 -5.113 1 93 41 GLU B C 1
ATOM 1349 O O . GLU B 1 41 ? -5.027 5.391 -5.953 1 93 41 GLU B O 1
ATOM 1354 N N . ASP B 1 42 ? -3.938 5.465 -3.98 1 93.31 42 ASP B N 1
ATOM 1355 C CA . ASP B 1 42 ? -4.27 4.086 -3.635 1 93.31 42 ASP B CA 1
ATOM 1356 C C . ASP B 1 42 ? -5.781 3.891 -3.559 1 93.31 42 ASP B C 1
ATOM 1358 O O . ASP B 1 42 ? -6.285 2.787 -3.789 1 93.31 42 ASP B O 1
ATOM 1362 N N . ARG B 1 43 ? -6.508 4.965 -3.246 1 93.69 43 ARG B N 1
ATOM 1363 C CA . ARG B 1 43 ? -7.938 4.863 -2.982 1 93.69 43 ARG B CA 1
ATOM 1364 C C . ARG B 1 43 ? -8.75 5.504 -4.105 1 93.69 43 ARG B C 1
ATOM 1366 O O . ARG B 1 43 ? -9.914 5.855 -3.912 1 93.69 43 ARG B O 1
ATOM 1373 N N . SER B 1 44 ? -8.172 5.727 -5.219 1 88.81 44 SER B N 1
ATOM 1374 C CA . SER B 1 44 ? -8.781 6.438 -6.336 1 88.81 44 SER B CA 1
ATOM 1375 C C . SER B 1 44 ? -10.07 5.758 -6.781 1 88.81 44 SER B C 1
ATOM 1377 O O . SER B 1 44 ? -11 6.418 -7.246 1 88.81 44 SER B O 1
ATOM 1379 N N . HIS B 1 45 ? -10.109 4.418 -6.656 1 89.62 45 HIS B N 1
ATOM 1380 C CA . HIS B 1 45 ? -11.266 3.645 -7.082 1 89.62 45 HIS B CA 1
ATOM 1381 C C . HIS B 1 45 ? -12.5 3.992 -6.246 1 89.62 45 HIS B C 1
ATOM 1383 O O . HIS B 1 45 ? -13.625 3.67 -6.633 1 89.62 45 HIS B O 1
ATOM 1389 N N . LEU B 1 46 ? -12.305 4.66 -5.086 1 89.88 46 LEU B N 1
ATOM 1390 C CA . LEU B 1 46 ? -13.406 5.082 -4.227 1 89.88 46 LEU B CA 1
ATOM 1391 C C . LEU B 1 46 ? -13.977 6.422 -4.691 1 89.88 46 LEU B C 1
ATOM 1393 O O . LEU B 1 46 ? -15.062 6.812 -4.273 1 89.88 46 LEU B O 1
ATOM 1397 N N . LEU B 1 47 ? -13.258 7.145 -5.52 1 88.56 47 LEU B N 1
ATOM 1398 C CA . LEU B 1 47 ? -13.602 8.531 -5.824 1 88.56 47 LEU B CA 1
ATOM 1399 C C . LEU B 1 47 ? -14.391 8.625 -7.125 1 88.56 47 LEU B C 1
ATOM 1401 O O . LEU B 1 47 ? -15.391 9.344 -7.203 1 88.56 47 LEU B O 1
ATOM 1405 N N . THR B 1 48 ? -13.898 7.926 -8.188 1 88.5 48 THR B N 1
ATOM 1406 C CA . THR B 1 48 ? -14.523 8 -9.5 1 88.5 48 THR B CA 1
ATOM 1407 C C . THR B 1 48 ? -14.656 6.609 -10.117 1 88.5 48 THR B C 1
ATOM 1409 O O . THR B 1 48 ? -13.711 5.824 -10.102 1 88.5 48 THR B O 1
ATOM 1412 N N . PRO B 1 49 ? -15.906 6.32 -10.617 1 92.75 49 PRO B N 1
ATOM 1413 C CA . PRO B 1 49 ? -16.078 5.043 -11.312 1 92.75 49 PRO B CA 1
ATOM 1414 C C . PRO B 1 49 ? -15.164 4.91 -12.531 1 92.75 49 PRO B C 1
ATOM 1416 O O . PRO B 1 49 ? -15.023 5.859 -13.305 1 92.75 49 PRO B O 1
ATOM 1419 N N . HIS B 1 50 ? -14.43 3.9 -12.688 1 94.31 50 HIS B N 1
ATOM 1420 C CA . HIS B 1 50 ? -13.578 3.584 -13.828 1 94.31 50 HIS B CA 1
ATOM 1421 C C . HIS B 1 50 ? -13.188 2.111 -13.836 1 94.31 50 HIS B C 1
ATOM 1423 O O . HIS B 1 50 ? -13.531 1.368 -12.914 1 94.31 50 HIS B O 1
ATOM 1429 N N . GLU B 1 51 ? -12.617 1.623 -14.883 1 94.56 51 GLU B N 1
ATOM 1430 C CA . GLU B 1 51 ? -12.039 0.283 -14.938 1 94.56 51 GLU B CA 1
ATOM 1431 C C . GLU B 1 51 ? -10.719 0.224 -14.172 1 94.56 51 GLU B C 1
ATOM 1433 O O . GLU B 1 51 ? -9.789 0.977 -14.477 1 94.56 51 GLU B O 1
ATOM 1438 N N . CYS B 1 52 ? -10.734 -0.642 -13.219 1 93.38 52 CYS B N 1
ATOM 1439 C CA . CYS B 1 52 ? -9.57 -0.746 -12.352 1 93.38 52 CYS B CA 1
ATOM 1440 C C . CYS B 1 52 ? -8.703 -1.94 -12.734 1 93.38 52 CYS B C 1
ATOM 1442 O O . CYS B 1 52 ? -9.227 -2.992 -13.117 1 93.38 52 CYS B O 1
ATOM 1444 N N . THR B 1 53 ? -7.445 -1.729 -12.758 1 93.81 53 THR B N 1
ATOM 1445 C CA . THR B 1 53 ? -6.449 -2.793 -12.805 1 93.81 53 THR B CA 1
ATOM 1446 C C . THR B 1 53 ? -5.465 -2.666 -11.648 1 93.81 53 THR B C 1
ATOM 1448 O O . THR B 1 53 ? -4.93 -1.583 -11.398 1 93.81 53 THR B O 1
ATOM 1451 N N . GLY B 1 54 ? -5.324 -3.764 -10.906 1 94.94 54 GLY B N 1
ATOM 1452 C CA . GLY B 1 54 ? -4.438 -3.697 -9.75 1 94.94 54 GLY B CA 1
ATOM 1453 C C . GLY B 1 54 ? -4.277 -5.031 -9.047 1 94.94 54 GLY B C 1
ATOM 1454 O O . GLY B 1 54 ? -4.594 -6.082 -9.609 1 94.94 54 GLY B O 1
ATOM 1455 N N . ILE B 1 55 ? -3.627 -4.969 -7.934 1 95.38 55 ILE B N 1
ATOM 1456 C CA . ILE B 1 55 ? -3.334 -6.152 -7.129 1 95.38 55 ILE B CA 1
ATOM 1457 C C . ILE B 1 55 ? -4.148 -6.109 -5.836 1 95.38 55 ILE B C 1
ATOM 1459 O O . ILE B 1 55 ? -4.094 -5.129 -5.09 1 95.38 55 ILE B O 1
ATOM 1463 N N . LEU B 1 56 ? -4.949 -7.137 -5.598 1 96.5 56 LEU B N 1
ATOM 1464 C CA . LEU B 1 56 ? -5.672 -7.309 -4.344 1 96.5 56 LEU B CA 1
ATOM 1465 C C . LEU B 1 56 ? -4.984 -8.344 -3.457 1 96.5 56 LEU B C 1
ATOM 1467 O O . LEU B 1 56 ? -4.902 -9.516 -3.82 1 96.5 56 LEU B O 1
ATOM 1471 N N . LEU B 1 57 ? -4.441 -7.879 -2.338 1 96.25 57 LEU B N 1
ATOM 1472 C CA . LEU B 1 57 ? -3.84 -8.758 -1.344 1 96.25 57 LEU B CA 1
ATOM 1473 C C . LEU B 1 57 ? -4.863 -9.172 -0.292 1 96.25 57 LEU B C 1
ATOM 1475 O O . LEU B 1 57 ? -5.582 -8.328 0.245 1 96.25 57 LEU B O 1
ATOM 1479 N N . VAL B 1 58 ? -4.941 -10.469 -0.034 1 96.25 58 VAL B N 1
ATOM 1480 C CA . VAL B 1 58 ? -5.863 -10.977 0.977 1 96.25 58 VAL B CA 1
ATOM 1481 C C . VAL B 1 58 ? -5.109 -11.867 1.957 1 96.25 58 VAL B C 1
ATOM 1483 O O . VAL B 1 58 ? -4.445 -12.828 1.55 1 96.25 58 VAL B O 1
ATOM 1486 N N . VAL B 1 59 ? -5.141 -11.531 3.184 1 95 59 VAL B N 1
ATOM 1487 C CA . VAL B 1 59 ? -4.516 -12.32 4.238 1 95 59 VAL B CA 1
ATOM 1488 C C . VAL B 1 59 ? -5.598 -12.961 5.109 1 95 59 VAL B C 1
ATOM 1490 O O . VAL B 1 59 ? -6.488 -12.266 5.609 1 95 59 VAL B O 1
ATOM 1493 N N . SER B 1 60 ? -5.578 -14.242 5.246 1 93.5 60 SER B N 1
ATOM 1494 C CA . SER B 1 60 ? -6.555 -14.977 6.039 1 93.5 60 SER B CA 1
ATOM 1495 C C . SER B 1 60 ? -5.883 -15.742 7.172 1 93.5 60 SER B C 1
ATOM 1497 O O . SER B 1 60 ? -4.887 -16.438 6.953 1 93.5 60 SER B O 1
ATOM 1499 N N . ARG B 1 61 ? -6.387 -15.508 8.352 1 88.81 61 ARG B N 1
ATOM 1500 C CA . ARG B 1 61 ? -5.914 -16.234 9.523 1 88.81 61 ARG B CA 1
ATOM 1501 C C . ARG B 1 61 ? -6.93 -17.281 9.961 1 88.81 61 ARG B C 1
ATOM 1503 O O . ARG B 1 61 ? -7.852 -16.984 10.727 1 88.81 61 ARG B O 1
ATOM 1510 N N . GLY B 1 62 ? -6.867 -18.516 9.297 1 74.81 62 GLY B N 1
ATOM 1511 C CA . GLY B 1 62 ? -7.684 -19.625 9.766 1 74.81 62 GLY B CA 1
ATOM 1512 C C . GLY B 1 62 ? -9.023 -19.703 9.055 1 74.81 62 GLY B C 1
ATOM 1513 O O . GLY B 1 62 ? -9.844 -20.578 9.383 1 74.81 62 GLY B O 1
ATOM 1514 N N . SER B 1 63 ? -9.328 -18.922 8.289 1 71 63 SER B N 1
ATOM 1515 C CA . SER B 1 63 ? -10.648 -18.984 7.668 1 71 63 SER B CA 1
ATOM 1516 C C . SER B 1 63 ? -10.547 -19.359 6.191 1 71 63 SER B C 1
ATOM 1518 O O . SER B 1 63 ? -9.68 -18.859 5.48 1 71 63 SER B O 1
ATOM 1520 N N . GLU B 1 64 ? -11.375 -20.234 5.848 1 77.25 64 GLU B N 1
ATOM 1521 C CA . GLU B 1 64 ? -11.5 -20.609 4.438 1 77.25 64 GLU B CA 1
ATOM 1522 C C . GLU B 1 64 ? -12.484 -19.688 3.713 1 77.25 64 GLU B C 1
ATOM 1524 O O . GLU B 1 64 ? -12.594 -19.75 2.486 1 77.25 64 GLU B O 1
ATOM 1529 N N . ASP B 1 65 ? -13 -18.812 4.359 1 87.88 65 ASP B N 1
ATOM 1530 C CA . ASP B 1 65 ? -14.094 -18 3.838 1 87.88 65 ASP B CA 1
ATOM 1531 C C . ASP B 1 65 ? -13.578 -17 2.797 1 87.88 65 ASP B C 1
ATOM 1533 O O . ASP B 1 65 ? -14.281 -16.688 1.83 1 87.88 65 ASP B O 1
ATOM 1537 N N . ALA B 1 66 ? -12.383 -16.562 2.906 1 92.19 66 ALA B N 1
ATOM 1538 C CA . ALA B 1 66 ? -11.836 -15.641 1.92 1 92.19 66 ALA B CA 1
ATOM 1539 C C . ALA B 1 66 ? -11.805 -16.266 0.531 1 92.19 66 ALA B C 1
ATOM 1541 O O . ALA B 1 66 ? -12.133 -15.617 -0.462 1 92.19 66 ALA B O 1
ATOM 1542 N N . GLY B 1 67 ? -11.461 -17.531 0.533 1 92.44 67 GLY B N 1
ATOM 1543 C CA . GLY B 1 67 ? -11.438 -18.25 -0.724 1 92.44 67 GLY B CA 1
ATOM 1544 C C . GLY B 1 67 ? -12.789 -18.297 -1.414 1 92.44 67 GLY B C 1
ATOM 1545 O O . GLY B 1 67 ? -12.875 -18.156 -2.635 1 92.44 67 GLY B O 1
ATOM 1546 N N . ARG B 1 68 ? -13.805 -18.531 -0.65 1 94.19 68 ARG B N 1
ATOM 1547 C CA . ARG B 1 68 ? -15.156 -18.594 -1.195 1 94.19 68 ARG B CA 1
ATOM 1548 C C . ARG B 1 68 ? -15.555 -17.25 -1.813 1 94.19 68 ARG B C 1
ATOM 1550 O O . ARG B 1 68 ? -16.156 -17.219 -2.893 1 94.19 68 ARG B O 1
ATOM 1557 N N . VAL B 1 69 ? -15.258 -16.156 -1.146 1 96 69 VAL B N 1
ATOM 1558 C CA . VAL B 1 69 ? -15.57 -14.82 -1.666 1 96 69 VAL B CA 1
ATOM 1559 C C . VAL B 1 69 ? -14.797 -14.578 -2.959 1 96 69 VAL B C 1
ATOM 1561 O O . VAL B 1 69 ? -15.352 -14.062 -3.934 1 96 69 VAL B O 1
ATOM 1564 N N . LEU B 1 70 ? -13.516 -14.945 -2.973 1 95.88 70 LEU B N 1
ATOM 1565 C CA . LEU B 1 70 ? -12.695 -14.758 -4.16 1 95.88 70 LEU B CA 1
ATOM 1566 C C . LEU B 1 70 ? -13.234 -15.562 -5.336 1 95.88 70 LEU B C 1
ATOM 1568 O O . LEU B 1 70 ? -13.172 -15.117 -6.48 1 95.88 70 LEU B O 1
ATOM 1572 N N . GLU B 1 71 ? -13.734 -16.75 -4.988 1 95.75 71 GLU B N 1
ATOM 1573 C CA . GLU B 1 71 ? -14.359 -17.562 -6.027 1 95.75 71 GLU B CA 1
ATOM 1574 C C . GLU B 1 71 ? -15.602 -16.891 -6.59 1 95.75 71 GLU B C 1
ATOM 1576 O O . GLU B 1 71 ? -15.844 -16.922 -7.797 1 95.75 71 GLU B O 1
ATOM 1581 N N . LYS B 1 72 ? -16.438 -16.359 -5.781 1 96 72 LYS B N 1
ATOM 1582 C CA . LYS B 1 72 ? -17.641 -15.641 -6.184 1 96 72 LYS B CA 1
ATOM 1583 C C . LYS B 1 72 ? -17.312 -14.508 -7.148 1 96 72 LYS B C 1
ATOM 1585 O O . LYS B 1 72 ? -18.109 -14.172 -8.023 1 96 72 LYS B O 1
ATOM 1590 N N . TYR B 1 73 ? -16.141 -13.906 -7.031 1 97.19 73 TYR B N 1
ATOM 1591 C CA . TYR B 1 73 ? -15.734 -12.773 -7.863 1 97.19 73 TYR B CA 1
ATOM 1592 C C . TYR B 1 73 ? -14.664 -13.195 -8.867 1 97.19 73 TYR B C 1
ATOM 1594 O O . TYR B 1 73 ? -13.773 -12.414 -9.195 1 97.19 73 TYR B O 1
ATOM 1602 N N . CYS B 1 74 ? -14.68 -14.422 -9.312 1 95.38 74 CYS B N 1
ATOM 1603 C CA . CYS B 1 74 ? -13.648 -14.992 -10.164 1 95.38 74 CYS B CA 1
ATOM 1604 C C . CYS B 1 74 ? -13.555 -14.234 -11.484 1 95.38 74 CYS B C 1
ATOM 1606 O O . CYS B 1 74 ? -12.477 -14.164 -12.086 1 95.38 74 CYS B O 1
ATOM 1608 N N . LYS B 1 75 ? -14.594 -13.57 -11.922 1 96.06 75 LYS B N 1
ATOM 1609 C CA . LYS B 1 75 ? -14.602 -12.836 -13.188 1 96.06 75 LYS B CA 1
ATOM 1610 C C . LYS B 1 75 ? -13.734 -11.586 -13.102 1 96.06 75 LYS B C 1
ATOM 1612 O O . LYS B 1 75 ? -13.273 -11.07 -14.125 1 96.06 75 LYS B O 1
ATOM 1617 N N . CYS B 1 76 ? -13.508 -11.031 -11.883 1 96.25 76 CYS B N 1
ATOM 1618 C CA . CYS B 1 76 ? -12.688 -9.844 -11.664 1 96.25 76 CYS B CA 1
ATOM 1619 C C . CYS B 1 76 ? -11.211 -10.203 -11.586 1 96.25 76 CYS B C 1
ATOM 1621 O O . CYS B 1 76 ? -10.344 -9.328 -11.68 1 96.25 76 CYS B O 1
ATOM 1623 N N . ILE B 1 77 ? -10.945 -11.469 -11.367 1 96.12 77 ILE B N 1
ATOM 1624 C CA . ILE B 1 77 ? -9.586 -11.906 -11.047 1 96.12 77 ILE B CA 1
ATOM 1625 C C . ILE B 1 77 ? -8.93 -12.5 -12.289 1 96.12 77 ILE B C 1
ATOM 1627 O O . ILE B 1 77 ? -9.398 -13.516 -12.828 1 96.12 77 ILE B O 1
ATOM 1631 N N . ILE B 1 78 ? -7.898 -11.867 -12.75 1 93.75 78 ILE B N 1
ATOM 1632 C CA . ILE B 1 78 ? -7.164 -12.328 -13.922 1 93.75 78 ILE B CA 1
ATOM 1633 C C . ILE B 1 78 ? -6.289 -13.516 -13.547 1 93.75 78 ILE B C 1
ATOM 1635 O O . ILE B 1 78 ? -6.258 -14.523 -14.258 1 93.75 78 ILE B O 1
ATOM 1639 N N . SER B 1 79 ? -5.547 -13.43 -12.484 1 92.69 79 SER B N 1
ATOM 1640 C CA . SER B 1 79 ? -4.711 -14.508 -11.961 1 92.69 79 SER B CA 1
ATOM 1641 C C . SER B 1 79 ? -4.625 -14.453 -10.438 1 92.69 79 SER B C 1
ATOM 1643 O O . SER B 1 79 ? -4.809 -13.391 -9.844 1 92.69 79 SER B O 1
ATOM 1645 N N . ARG B 1 80 ? -4.445 -15.578 -9.797 1 92.81 80 ARG B N 1
ATOM 1646 C CA . ARG B 1 80 ? -4.398 -15.688 -8.344 1 92.81 80 ARG B CA 1
ATOM 1647 C C . ARG B 1 80 ? -3.291 -16.641 -7.902 1 92.81 80 ARG B C 1
ATOM 1649 O O . ARG B 1 80 ? -3.09 -17.688 -8.516 1 92.81 80 ARG B O 1
ATOM 1656 N N . SER B 1 81 ? -2.549 -16.234 -6.906 1 91.56 81 SER B N 1
ATOM 1657 C CA . SER B 1 81 ? -1.587 -17.109 -6.25 1 91.56 81 SER B CA 1
ATOM 1658 C C . SER B 1 81 ? -1.845 -17.188 -4.75 1 91.56 81 SER B C 1
ATOM 1660 O O . SER B 1 81 ? -2.191 -16.188 -4.121 1 91.56 81 SER B O 1
ATOM 1662 N N . HIS B 1 82 ? -1.727 -18.359 -4.207 1 91.62 82 HIS B N 1
ATOM 1663 C CA . HIS B 1 82 ? -1.964 -18.625 -2.795 1 91.62 82 HIS B CA 1
ATOM 1664 C C . HIS B 1 82 ? -0.677 -19.031 -2.088 1 91.62 82 HIS B C 1
ATOM 1666 O O . HIS B 1 82 ? 0.025 -19.938 -2.543 1 91.62 82 HIS B O 1
ATOM 1672 N N . HIS B 1 83 ? -0.354 -18.328 -1.037 1 89.06 83 HIS B N 1
ATOM 1673 C CA . HIS B 1 83 ? 0.849 -18.625 -0.263 1 89.06 83 HIS B CA 1
ATOM 1674 C C . HIS B 1 83 ? 0.514 -18.859 1.205 1 89.06 83 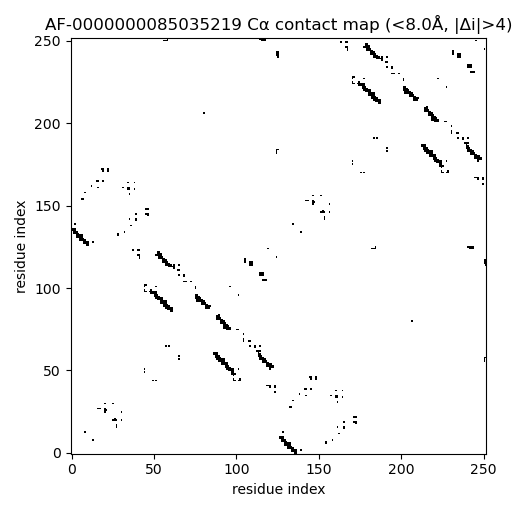HIS B C 1
ATOM 1676 O O . HIS B 1 83 ? -0.353 -18.188 1.769 1 89.06 83 HIS B O 1
ATOM 1682 N N . HIS B 1 84 ? 1.235 -19.891 1.746 1 87.56 84 HIS B N 1
ATOM 1683 C CA . HIS B 1 84 ? 1.106 -20.156 3.174 1 87.56 84 HIS B CA 1
ATOM 1684 C C . HIS B 1 84 ? 2.246 -19.516 3.959 1 87.56 84 HIS B C 1
ATOM 1686 O O . HIS B 1 84 ? 3.4 -19.547 3.523 1 87.56 84 HIS B O 1
ATOM 1692 N N . SER B 1 85 ? 1.843 -18.828 4.895 1 83.25 85 SER B N 1
ATOM 1693 C CA . SER B 1 85 ? 2.812 -18.328 5.855 1 83.25 85 SER B CA 1
ATOM 1694 C C . SER B 1 85 ? 2.516 -18.828 7.262 1 83.25 85 SER B C 1
ATOM 1696 O O . SER B 1 85 ? 1.465 -19.438 7.504 1 83.25 85 SER B O 1
ATOM 1698 N N . GLU B 1 86 ? 3.473 -18.75 8.102 1 77.69 86 GLU B N 1
ATOM 1699 C CA . GLU B 1 86 ? 3.463 -19.391 9.406 1 77.69 86 GLU B CA 1
ATOM 1700 C C . GLU B 1 86 ? 2.066 -19.375 10.023 1 77.69 86 GLU B C 1
ATOM 1702 O O . GLU B 1 86 ? 1.517 -20.422 10.367 1 77.69 86 GLU B O 1
ATOM 1707 N N . ASP B 1 87 ? 1.344 -18.359 10.164 1 81.81 87 ASP B N 1
ATOM 1708 C CA . ASP B 1 87 ? 0.08 -18.344 10.898 1 81.81 87 ASP B CA 1
ATOM 1709 C C . ASP B 1 87 ? -1.041 -17.75 10.039 1 81.81 87 ASP B C 1
ATOM 1711 O O . ASP B 1 87 ? -2.096 -17.391 10.555 1 81.81 87 ASP B O 1
ATOM 1715 N N . CYS B 1 88 ? -0.705 -17.703 8.727 1 88.62 88 CYS B N 1
ATOM 1716 C CA . CYS B 1 88 ? -1.756 -17.125 7.898 1 88.62 88 CYS B CA 1
ATOM 1717 C C . CYS B 1 88 ? -1.59 -17.531 6.438 1 88.62 88 CYS B C 1
ATOM 1719 O O . CYS B 1 88 ? -0.587 -18.141 6.07 1 88.62 88 CYS B O 1
ATOM 1721 N N . CYS B 1 89 ? -2.635 -17.344 5.652 1 92.25 89 CYS B N 1
ATOM 1722 C CA . CYS B 1 89 ? -2.604 -17.531 4.203 1 92.25 89 CYS B CA 1
ATOM 1723 C C . CYS B 1 89 ? -2.662 -16.188 3.488 1 92.25 89 CYS B C 1
ATOM 1725 O O . CYS B 1 89 ? -3.344 -15.266 3.941 1 92.25 89 CYS B O 1
ATOM 1727 N N . VAL B 1 90 ? -1.896 -16.141 2.453 1 92.69 90 VAL B N 1
ATOM 1728 C CA . VAL B 1 90 ? -1.864 -14.898 1.671 1 92.69 90 VAL B CA 1
ATOM 1729 C C . VAL B 1 90 ? -2.303 -15.188 0.237 1 92.69 90 VAL B C 1
ATOM 1731 O O . VAL B 1 90 ? -1.691 -16.016 -0.454 1 92.69 90 VAL B O 1
ATOM 1734 N N . ASP B 1 91 ? -3.385 -14.57 -0.159 1 94.44 91 ASP B N 1
ATOM 1735 C CA . ASP B 1 91 ? -3.824 -14.633 -1.55 1 94.44 91 ASP B CA 1
ATOM 1736 C C . ASP B 1 91 ? -3.457 -13.352 -2.299 1 94.44 91 ASP B C 1
ATOM 1738 O O . ASP B 1 91 ? -3.77 -12.25 -1.846 1 94.44 91 ASP B O 1
ATOM 1742 N N . ILE B 1 92 ? -2.752 -13.523 -3.354 1 94.81 92 ILE B N 1
ATOM 1743 C CA . ILE B 1 92 ? -2.396 -12.406 -4.223 1 94.81 92 ILE B CA 1
ATOM 1744 C C . ILE B 1 92 ? -3.213 -12.477 -5.512 1 94.81 92 ILE B C 1
ATOM 1746 O O . ILE B 1 92 ? -3.086 -13.43 -6.285 1 94.81 92 ILE B O 1
ATOM 1750 N N . ASN B 1 93 ? -3.994 -11.445 -5.766 1 95.44 93 ASN B N 1
ATOM 1751 C CA . ASN B 1 93 ? -4.926 -11.453 -6.887 1 95.44 93 ASN B CA 1
ATOM 1752 C C . ASN B 1 93 ? -4.668 -10.297 -7.848 1 95.44 93 ASN B C 1
ATOM 1754 O O . ASN B 1 93 ? -4.723 -9.133 -7.449 1 95.44 93 ASN B O 1
ATOM 1758 N N . PHE B 1 94 ? -4.281 -10.672 -9.109 1 94.94 94 PHE B N 1
ATOM 1759 C CA . PHE B 1 94 ? -4.305 -9.68 -10.172 1 94.94 94 PHE B CA 1
ATOM 1760 C C . PHE B 1 94 ? -5.723 -9.461 -10.68 1 94.94 94 PHE B C 1
ATOM 1762 O O . PHE B 1 94 ? -6.34 -10.375 -11.227 1 94.94 94 PHE B O 1
ATOM 1769 N N . VAL B 1 95 ? -6.203 -8.211 -10.5 1 95.94 95 VAL B N 1
ATOM 1770 C CA . VAL B 1 95 ? -7.625 -8.008 -10.758 1 95.94 95 VAL B CA 1
ATOM 1771 C C . VAL B 1 95 ? -7.805 -6.941 -11.836 1 95.94 95 VAL B C 1
ATOM 1773 O O . VAL B 1 95 ? -6.969 -6.047 -11.984 1 95.94 95 VAL B O 1
ATOM 1776 N N . ARG B 1 96 ? -8.82 -7.117 -12.602 1 95.06 96 ARG B N 1
ATOM 1777 C CA . ARG B 1 96 ? -9.312 -6.148 -13.57 1 95.06 96 ARG B CA 1
ATOM 1778 C C . ARG B 1 96 ? -10.836 -6.109 -13.578 1 95.06 96 ARG B C 1
ATOM 1780 O O . ARG B 1 96 ? -11.492 -7.09 -13.945 1 95.06 96 ARG B O 1
ATOM 1787 N N . ALA B 1 97 ? -11.367 -5.027 -13.117 1 96.81 97 ALA B N 1
ATOM 1788 C CA . ALA B 1 97 ? -12.82 -4.898 -12.977 1 96.81 97 ALA B CA 1
ATOM 1789 C C . ALA B 1 97 ? -13.219 -3.441 -12.773 1 96.81 97 ALA B C 1
ATOM 1791 O O . ALA B 1 97 ? -12.359 -2.568 -12.617 1 96.81 97 ALA B O 1
ATOM 1792 N N . LYS B 1 98 ? -14.516 -3.193 -12.875 1 97.06 98 LYS B N 1
ATOM 1793 C CA . LYS B 1 98 ? -15.031 -1.864 -12.555 1 97.06 98 LYS B CA 1
ATOM 1794 C C . LYS B 1 98 ? -14.773 -1.519 -11.086 1 97.06 98 LYS B C 1
ATOM 1796 O O . LYS B 1 98 ? -14.805 -2.396 -10.227 1 97.06 98 LYS B O 1
ATOM 1801 N N . SER B 1 99 ? -14.562 -0.205 -10.812 1 96.5 99 SER B N 1
ATOM 1802 C CA . SER B 1 99 ? -14.258 0.257 -9.461 1 96.5 99 SER B CA 1
ATOM 1803 C C . SER B 1 99 ? -15.328 -0.182 -8.477 1 96.5 99 SER B C 1
ATOM 1805 O O . SER B 1 99 ? -15.023 -0.556 -7.34 1 96.5 99 SER B O 1
ATOM 1807 N N . GLU B 1 100 ? -16.609 -0.208 -8.914 1 95.69 100 GLU B N 1
ATOM 1808 C CA . GLU B 1 100 ? -17.703 -0.608 -8.031 1 95.69 100 GLU B CA 1
ATOM 1809 C C . GLU B 1 100 ? -17.594 -2.078 -7.641 1 95.69 100 GLU B C 1
ATOM 1811 O O . GLU B 1 100 ? -17.922 -2.453 -6.516 1 95.69 100 GLU B O 1
ATOM 1816 N N . GLU B 1 101 ? -17.156 -2.855 -8.539 1 96.62 101 GLU B N 1
ATOM 1817 C CA . GLU B 1 101 ? -16.984 -4.281 -8.266 1 96.62 101 GLU B CA 1
ATOM 1818 C C . GLU B 1 101 ? -15.852 -4.535 -7.289 1 96.62 101 GLU B C 1
ATOM 1820 O O . GLU B 1 101 ? -15.953 -5.391 -6.41 1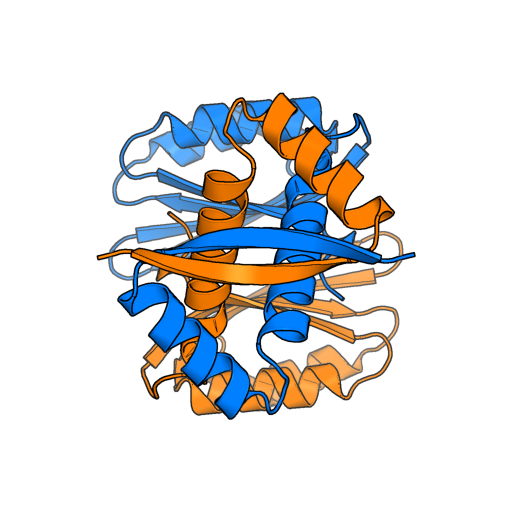 96.62 101 GLU B O 1
ATOM 1825 N N . ILE B 1 102 ? -14.734 -3.791 -7.484 1 96.5 102 ILE B N 1
ATOM 1826 C CA . ILE B 1 102 ? -13.602 -3.906 -6.57 1 96.5 102 ILE B CA 1
ATOM 1827 C C . ILE B 1 102 ? -14.039 -3.525 -5.16 1 96.5 102 ILE B C 1
ATOM 1829 O O . ILE B 1 102 ? -13.695 -4.203 -4.188 1 96.5 102 ILE B O 1
ATOM 1833 N N . LEU B 1 103 ? -14.812 -2.477 -5.074 1 94.81 103 LEU B N 1
ATOM 1834 C CA . LEU B 1 103 ? -15.305 -2.004 -3.783 1 94.81 103 LEU B CA 1
ATOM 1835 C C . LEU B 1 103 ? -16.188 -3.057 -3.119 1 94.81 103 LEU B C 1
ATOM 1837 O O . LEU B 1 103 ? -16.062 -3.311 -1.918 1 94.81 103 LEU B O 1
ATOM 1841 N N . LYS B 1 104 ? -17.094 -3.662 -3.902 1 96.31 104 LYS B N 1
ATOM 1842 C CA . LYS B 1 104 ? -17.969 -4.711 -3.383 1 96.31 104 LYS B CA 1
ATOM 1843 C C . LYS B 1 104 ? -17.156 -5.898 -2.871 1 96.31 104 LYS B C 1
ATOM 1845 O O . LYS B 1 104 ? -17.438 -6.426 -1.791 1 96.31 104 LYS B O 1
ATOM 1850 N N . LEU B 1 105 ? -16.219 -6.285 -3.648 1 97.06 105 LEU B N 1
ATOM 1851 C CA . LEU B 1 105 ? -15.336 -7.387 -3.289 1 97.06 105 LEU B CA 1
ATOM 1852 C C . LEU B 1 105 ? -14.594 -7.09 -1.987 1 97.06 105 LEU B C 1
ATOM 1854 O O . LEU B 1 105 ? -14.586 -7.914 -1.071 1 97.06 105 LEU B O 1
ATOM 1858 N N . GLU B 1 106 ? -14 -5.922 -1.878 1 95.81 106 GLU B N 1
ATOM 1859 C CA . GLU B 1 106 ? -13.289 -5.516 -0.669 1 95.81 106 GLU B CA 1
ATOM 1860 C C . GLU B 1 106 ? -14.211 -5.535 0.546 1 95.81 106 GLU B C 1
ATOM 1862 O O . GLU B 1 106 ? -13.836 -6.031 1.61 1 95.81 106 GLU B O 1
ATOM 1867 N N . ARG B 1 107 ? -15.406 -5.023 0.413 1 95 107 ARG B N 1
ATOM 1868 C CA . ARG B 1 107 ? -16.359 -4.949 1.509 1 95 107 ARG B CA 1
ATOM 1869 C C . ARG B 1 107 ? -16.75 -6.344 2 1 95 107 ARG B C 1
ATOM 1871 O O . ARG B 1 107 ? -16.844 -6.574 3.207 1 95 107 ARG B O 1
ATOM 1878 N N . GLU B 1 108 ? -16.984 -7.219 1.077 1 96.5 108 GLU B N 1
ATOM 1879 C CA . GLU B 1 108 ? -17.344 -8.586 1.448 1 96.5 108 GLU B CA 1
ATOM 1880 C C . GLU B 1 108 ? -16.203 -9.273 2.199 1 96.5 108 GLU B C 1
ATOM 1882 O O . GLU B 1 108 ? -16.438 -10 3.168 1 96.5 108 GLU B O 1
ATOM 1887 N N . LEU B 1 109 ? -14.953 -9.062 1.747 1 96.06 109 LEU B N 1
ATOM 1888 C CA . LEU B 1 109 ? -13.789 -9.648 2.412 1 96.06 109 LEU B CA 1
ATOM 1889 C C . LEU B 1 109 ? -13.617 -9.07 3.811 1 96.06 109 LEU B C 1
ATOM 1891 O O . LEU B 1 109 ? -13.305 -9.797 4.754 1 96.06 109 LEU B O 1
ATOM 1895 N N . ARG B 1 110 ? -13.852 -7.801 3.941 1 93.19 110 ARG B N 1
ATOM 1896 C CA . ARG B 1 110 ? -13.672 -7.082 5.199 1 93.19 110 ARG B CA 1
ATOM 1897 C C . ARG B 1 110 ? -14.633 -7.59 6.266 1 93.19 110 ARG B C 1
ATOM 1899 O O . ARG B 1 110 ? -14.367 -7.477 7.461 1 93.19 110 ARG B O 1
ATOM 1906 N N . ARG B 1 111 ? -15.773 -8.133 5.867 1 94.06 111 ARG B N 1
ATOM 1907 C CA . ARG B 1 111 ? -16.797 -8.609 6.789 1 94.06 111 ARG B CA 1
ATOM 1908 C C . ARG B 1 111 ? -16.391 -9.953 7.402 1 94.06 111 ARG B C 1
ATOM 1910 O O . ARG B 1 111 ? -16.984 -10.391 8.391 1 94.06 111 ARG B O 1
ATOM 1917 N N . ILE B 1 112 ? -15.43 -10.57 6.852 1 94 112 ILE B N 1
ATOM 1918 C CA . ILE B 1 112 ? -15.039 -11.891 7.328 1 94 112 ILE B CA 1
ATOM 1919 C C . ILE B 1 112 ? -14.016 -11.742 8.453 1 94 112 ILE B C 1
ATOM 1921 O O . ILE B 1 112 ? -12.969 -11.117 8.273 1 94 112 ILE B O 1
ATOM 1925 N N . LYS B 1 113 ? -14.32 -12.32 9.57 1 91.81 113 LYS B N 1
ATOM 1926 C CA . LYS B 1 113 ? -13.406 -12.273 10.711 1 91.81 113 LYS B CA 1
ATOM 1927 C C . LYS B 1 113 ? -12.086 -12.961 10.375 1 91.81 113 LYS B C 1
ATOM 1929 O O . LYS B 1 113 ? -12.07 -14.047 9.797 1 91.81 113 LYS B O 1
ATOM 1934 N N . GLY B 1 114 ? -10.984 -12.352 10.766 1 90.88 114 GLY B N 1
ATOM 1935 C CA . GLY B 1 114 ? -9.68 -12.953 10.555 1 90.88 114 GLY B CA 1
ATOM 1936 C C . GLY B 1 114 ? -9.148 -12.75 9.148 1 90.88 114 GLY B C 1
ATOM 1937 O O . GLY B 1 114 ? -8.141 -13.352 8.766 1 90.88 114 GLY B O 1
ATOM 1938 N N . VAL B 1 115 ? -9.906 -11.945 8.32 1 94.25 115 VAL B N 1
ATOM 1939 C CA . VAL B 1 115 ? -9.484 -11.672 6.953 1 94.25 115 VAL B CA 1
ATOM 1940 C C . VAL B 1 115 ? -9.156 -10.188 6.797 1 94.25 115 VAL B C 1
ATOM 1942 O O . VAL B 1 115 ? -9.898 -9.328 7.289 1 94.25 115 VAL B O 1
ATOM 1945 N N . SER B 1 116 ? -8.031 -9.906 6.254 1 93.56 116 SER B N 1
ATOM 1946 C CA . SER B 1 116 ? -7.633 -8.547 5.895 1 93.56 116 SER B CA 1
ATOM 1947 C C . SER B 1 116 ? -7.32 -8.445 4.406 1 93.56 116 SER B C 1
ATOM 1949 O O . SER B 1 116 ? -6.895 -9.422 3.783 1 93.56 116 SER B O 1
ATOM 1951 N N . GLU B 1 117 ? -7.629 -7.293 3.867 1 95.44 117 GLU B N 1
ATOM 1952 C CA . GLU B 1 117 ? -7.395 -7.117 2.438 1 95.44 117 GLU B CA 1
ATOM 1953 C C . GLU B 1 117 ? -6.797 -5.742 2.141 1 95.44 117 GLU B C 1
ATOM 1955 O O . GLU B 1 117 ? -6.992 -4.797 2.908 1 95.44 117 GLU B O 1
ATOM 1960 N N . ARG B 1 118 ? -6.082 -5.629 1.072 1 94.31 118 ARG B N 1
ATOM 1961 C CA . ARG B 1 118 ? -5.523 -4.375 0.579 1 94.31 118 ARG B CA 1
ATOM 1962 C C . ARG B 1 118 ? -5.438 -4.375 -0.943 1 94.31 118 ARG B C 1
ATOM 1964 O O . ARG B 1 118 ? -4.879 -5.301 -1.537 1 94.31 118 ARG B O 1
ATOM 1971 N N . TYR B 1 119 ? -6.066 -3.391 -1.514 1 95.38 119 TYR B N 1
ATOM 1972 C CA . TYR B 1 119 ? -6.023 -3.221 -2.963 1 95.38 119 TYR B CA 1
ATOM 1973 C C . TYR B 1 119 ? -5 -2.162 -3.357 1 95.38 119 TYR B C 1
ATOM 1975 O O . TYR B 1 119 ? -4.957 -1.08 -2.766 1 95.38 119 TYR B O 1
ATOM 1983 N N . ILE B 1 120 ? -4.164 -2.463 -4.301 1 94.69 120 ILE B N 1
ATOM 1984 C CA . ILE B 1 120 ? -3.154 -1.551 -4.832 1 94.69 120 ILE B CA 1
ATOM 1985 C C . ILE B 1 120 ? -3.354 -1.377 -6.336 1 94.69 120 ILE B C 1
ATOM 1987 O O . ILE B 1 120 ? -3.107 -2.303 -7.109 1 94.69 120 ILE B O 1
ATOM 1991 N N . PRO B 1 121 ? -3.752 -0.159 -6.746 1 94.19 121 PRO B N 1
ATOM 1992 C CA . PRO B 1 121 ? -3.852 0.066 -8.188 1 94.19 121 PRO B CA 1
ATOM 1993 C C . PRO B 1 121 ? -2.502 -0.035 -8.898 1 94.19 121 PRO B C 1
ATOM 1995 O O . PRO B 1 121 ? -1.487 0.43 -8.367 1 94.19 121 PRO B O 1
ATOM 1998 N N . LEU B 1 122 ? -2.486 -0.658 -10.023 1 91.12 122 LEU B N 1
ATOM 1999 C CA . LEU B 1 122 ? -1.251 -0.804 -10.789 1 91.12 122 LEU B CA 1
ATOM 2000 C C . LEU B 1 122 ? -0.653 0.559 -11.117 1 91.12 122 LEU B C 1
ATOM 2002 O O . LEU B 1 122 ? 0.569 0.723 -11.117 1 91.12 122 LEU B O 1
ATOM 2006 N N . SER B 1 123 ? -1.493 1.543 -11.312 1 83 123 SER B N 1
ATOM 2007 C CA . SER B 1 123 ? -1.073 2.887 -11.703 1 83 123 SER B CA 1
ATOM 2008 C C . SER B 1 123 ? -0.296 3.566 -10.578 1 83 123 SER B C 1
ATOM 2010 O O . SER B 1 123 ? 0.386 4.566 -10.812 1 83 123 SER B O 1
ATOM 2012 N N . CYS B 1 124 ? -0.41 3.008 -9.352 1 78.94 124 CYS B N 1
ATOM 2013 C CA . CYS B 1 124 ? 0.202 3.67 -8.203 1 78.94 124 CYS B CA 1
ATOM 2014 C C . CYS B 1 124 ? 1.559 3.055 -7.883 1 78.94 124 CYS B C 1
ATOM 2016 O O . CYS B 1 124 ? 2.264 3.533 -6.992 1 78.94 124 CYS B O 1
ATOM 2018 N N . ILE B 1 125 ? 1.885 2.025 -8.555 1 77.62 125 ILE B N 1
ATOM 2019 C CA . ILE B 1 125 ? 3.217 1.455 -8.383 1 77.62 125 ILE B CA 1
ATOM 2020 C C . ILE B 1 125 ? 4.219 2.221 -9.242 1 77.62 125 ILE B C 1
ATOM 2022 O O . ILE B 1 125 ? 4.277 2.025 -10.461 1 77.62 125 ILE B O 1
ATOM 2026 N N . LYS B 1 126 ? 4.742 3.326 -8.805 1 66.81 126 LYS B N 1
ATOM 2027 C CA . LYS B 1 126 ? 5.605 4.219 -9.57 1 66.81 126 LYS B CA 1
ATOM 2028 C C . LYS B 1 126 ? 6.969 4.375 -8.898 1 66.81 126 LYS B C 1
ATOM 2030 O O . LYS B 1 126 ? 7.09 4.199 -7.688 1 66.81 126 LYS B O 1
#

InterPro domains:
  IPR010985 Ribbon-helix-helix [SSF47598] (1-42)
  IPR013321 Arc-type ribbon-helix-helix [G3DSA:1.10.1220.10] (1-44)
  IPR027271 Acetolactate synthase/Transcription factor NikR, C-terminal [G3DSA:3.30.70.1150] (49-122)
  IPR038733 Predicted DNA-binding protein, ribbon-helix-helix domain [PF12651] (1-38)
  IPR045865 ACT-like domain [SSF55021] (50-124)
  IPR050192 Nickel-responsive transcriptional regulator [PTHR34719] (3-124)